Protein AF-F4RDA2-F1 (afdb_monomer_lite)

Foldseek 3Di:
DDDDWDKDKADWDDDPQAPLNPPFKTKIWMAIPDPVDDRTKIWIDGLCLLVDPQLCAVVLVVVQVQLVLLQVLLVVLLVLLVVLLVDPPCVVCNVVSVVLSVLSVLAGEFRKDWAQDPDDPDSRHGRIIIIGHDDDPQKAKQAHQQALDDPDDPPDSCNLVVLLSQLSSCVVCVNQKGFHIWIAGPRNYIDSTDMDGQADPVGDPPVVNVSRVSSSLSCLVRRDNDPSCVSSVRDRSDDD

Radius of gyration: 18.92 Å; chains: 1; bounding box: 43×47×59 Å

Sequence (240 aa):
MATLVVYTVGQPLYIVGCRDMAARWVFRHIEVESNLVKRLMLAKYHDSWAYTETQGQTQAFERARANLYVAKMLRHFQNALKHLWHMPGCDNVRAKLQAIHVAARALQVPPPFVLHTVGQATFSEPEWIYCETAVDDDNKRYVHAYKFHTAQHESDPWKDLIHGFIHFAYQKSEENSLIAQLDCDGDGIISNLVCYPKLSHLGPVSEYTETVDKAFQHFKGEHECNKICNILALRQLDDV

Organism: Melampsora larici-populina (strain 98AG31 / pathotype 3-4-7) (NCBI:txid747676)

Structure (mmCIF, N/CA/C/O backbone):
data_AF-F4RDA2-F1
#
_entry.id   AF-F4RDA2-F1
#
loop_
_atom_site.group_PDB
_atom_site.id
_atom_site.type_symbol
_atom_site.label_atom_id
_atom_site.label_alt_id
_atom_site.label_comp_id
_atom_site.label_asym_id
_atom_site.label_entity_id
_atom_site.label_seq_id
_atom_site.pdbx_PDB_ins_code
_atom_site.Cartn_x
_atom_site.Cartn_y
_atom_site.Cartn_z
_atom_site.occupancy
_atom_site.B_iso_or_equiv
_atom_site.auth_seq_id
_atom_site.auth_comp_id
_atom_site.auth_asym_id
_atom_site.auth_atom_id
_atom_site.pdbx_PDB_model_num
ATOM 1 N N . MET A 1 1 ? 20.309 -10.939 1.123 1.00 66.00 1 MET A N 1
ATOM 2 C CA . MET A 1 1 ? 20.881 -12.129 0.461 1.00 66.00 1 MET A CA 1
ATOM 3 C C . MET A 1 1 ? 20.235 -12.209 -0.909 1.00 66.00 1 MET A C 1
ATOM 5 O O . MET A 1 1 ? 19.021 -12.070 -0.962 1.00 66.00 1 MET A O 1
ATOM 9 N N . ALA A 1 2 ? 21.015 -12.304 -1.985 1.00 81.19 2 ALA A N 1
ATOM 10 C CA . ALA A 1 2 ? 20.470 -12.491 -3.328 1.00 81.19 2 ALA A CA 1
ATOM 11 C C . ALA A 1 2 ? 20.311 -13.992 -3.599 1.00 81.19 2 ALA A C 1
ATOM 13 O O . ALA A 1 2 ? 21.150 -14.781 -3.160 1.00 81.19 2 ALA A O 1
ATOM 14 N N . THR A 1 3 ? 19.254 -14.373 -4.308 1.00 87.31 3 THR A N 1
ATOM 15 C CA . THR A 1 3 ? 18.993 -15.762 -4.693 1.00 87.31 3 THR A CA 1
ATOM 16 C C . THR A 1 3 ? 18.727 -15.807 -6.186 1.00 87.31 3 THR A C 1
ATOM 18 O O . THR A 1 3 ? 17.928 -15.023 -6.691 1.00 87.31 3 THR A O 1
ATOM 21 N N . LEU A 1 4 ? 19.411 -16.714 -6.883 1.00 88.44 4 LEU A N 1
ATOM 22 C CA . LEU A 1 4 ? 19.157 -16.973 -8.294 1.00 88.44 4 LEU A CA 1
ATOM 23 C C . LEU A 1 4 ? 17.885 -17.815 -8.426 1.00 88.44 4 LEU A C 1
ATOM 25 O O . LEU A 1 4 ? 17.731 -18.811 -7.721 1.00 88.44 4 LEU A O 1
ATOM 29 N N . VAL A 1 5 ? 16.994 -17.410 -9.324 1.00 87.62 5 VAL A N 1
ATOM 30 C CA . VAL A 1 5 ? 15.724 -18.090 -9.592 1.00 87.62 5 VAL A CA 1
ATOM 31 C C . VAL A 1 5 ? 15.480 -18.159 -11.095 1.00 87.62 5 VAL A C 1
ATOM 33 O O . VAL A 1 5 ? 15.946 -17.297 -11.839 1.00 87.62 5 VAL A O 1
ATOM 36 N N . VAL A 1 6 ? 14.738 -19.175 -11.529 1.00 87.88 6 VAL A N 1
ATOM 37 C CA . VAL A 1 6 ? 14.150 -19.230 -12.873 1.00 87.88 6 VAL A CA 1
ATOM 38 C C . VAL A 1 6 ? 12.740 -18.662 -12.778 1.00 87.88 6 VAL A C 1
ATOM 40 O O . VAL A 1 6 ? 12.045 -18.891 -11.787 1.00 87.88 6 VAL A O 1
ATOM 43 N N . TYR A 1 7 ? 12.326 -17.881 -13.769 1.00 88.44 7 TYR A N 1
ATOM 44 C CA . TYR A 1 7 ? 10.981 -17.326 -13.811 1.00 88.44 7 TYR A CA 1
ATOM 45 C C . TYR A 1 7 ? 10.447 -17.285 -15.239 1.00 88.44 7 TYR A C 1
ATOM 47 O O . TYR A 1 7 ? 11.210 -17.195 -16.202 1.00 88.44 7 TYR A O 1
ATOM 55 N N . THR A 1 8 ? 9.126 -17.326 -15.368 1.00 88.69 8 THR A N 1
ATOM 56 C CA . THR A 1 8 ? 8.416 -17.085 -16.621 1.00 88.69 8 THR A CA 1
ATOM 57 C C . THR A 1 8 ? 7.637 -15.778 -16.530 1.00 88.69 8 THR A C 1
ATOM 59 O O . THR A 1 8 ? 7.246 -15.337 -15.447 1.00 88.69 8 THR A O 1
ATOM 62 N N . VAL A 1 9 ? 7.451 -15.122 -17.675 1.00 87.38 9 VAL A N 1
ATOM 63 C CA . VAL A 1 9 ? 6.799 -13.813 -17.768 1.00 87.38 9 VAL A CA 1
ATOM 64 C C . VAL A 1 9 ? 5.547 -13.934 -18.622 1.00 87.38 9 VAL A C 1
ATOM 66 O O . VAL A 1 9 ? 5.599 -14.386 -19.764 1.00 87.38 9 VAL A O 1
ATOM 69 N N . GLY A 1 10 ? 4.418 -13.512 -18.063 1.00 86.50 10 GLY A N 1
ATOM 70 C CA . GLY A 1 10 ? 3.136 -13.446 -18.748 1.00 86.50 10 GLY A CA 1
ATOM 71 C C . GLY A 1 10 ? 2.969 -12.201 -19.624 1.00 86.50 10 GLY A C 1
ATOM 72 O O . GLY A 1 10 ? 3.835 -11.324 -19.727 1.00 86.50 10 GLY A O 1
ATOM 73 N N . GLN A 1 11 ? 1.799 -12.110 -20.254 1.00 85.31 11 GLN A N 1
ATOM 74 C CA . GLN A 1 11 ? 1.410 -10.942 -21.046 1.00 85.31 11 GLN A CA 1
ATOM 75 C C . GLN A 1 11 ? 1.199 -9.695 -20.165 1.00 85.31 11 GLN A C 1
ATOM 77 O O . GLN A 1 11 ? 0.927 -9.836 -18.967 1.00 85.31 11 GLN A O 1
ATOM 82 N N . PRO A 1 12 ? 1.317 -8.480 -20.737 1.00 84.75 12 PRO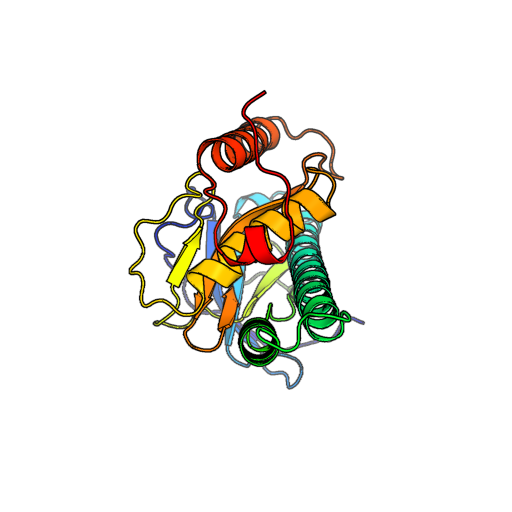 A N 1
ATOM 83 C CA . PRO A 1 12 ? 0.977 -7.253 -20.031 1.00 84.75 12 PRO A CA 1
ATOM 84 C C . PRO A 1 12 ? -0.473 -7.267 -19.543 1.00 84.75 12 PRO A C 1
ATOM 86 O O . PRO A 1 12 ? -1.379 -7.692 -20.261 1.00 84.75 12 PRO A O 1
ATOM 89 N N . LEU A 1 13 ? -0.685 -6.777 -18.327 1.00 84.75 13 LEU A N 1
ATOM 90 C CA . LEU A 1 13 ? -1.986 -6.681 -17.681 1.00 84.75 13 LEU A CA 1
ATOM 91 C C . LEU A 1 13 ? -2.481 -5.240 -17.697 1.00 84.75 13 LEU A C 1
ATOM 93 O O . LEU A 1 13 ? -1.706 -4.295 -17.539 1.00 84.75 13 LEU A O 1
ATOM 97 N N . TYR A 1 14 ? -3.796 -5.089 -17.814 1.00 78.62 14 TYR A N 1
ATOM 98 C CA . TYR A 1 14 ? -4.467 -3.810 -17.650 1.00 78.62 14 TYR A CA 1
ATOM 99 C C . TYR A 1 14 ? -5.120 -3.748 -16.269 1.00 78.62 14 TYR A C 1
ATOM 101 O O . TYR A 1 14 ? -6.087 -4.459 -16.006 1.00 78.62 14 TYR A O 1
ATOM 109 N N . ILE A 1 15 ? -4.585 -2.909 -15.378 1.00 75.56 15 ILE A N 1
ATOM 110 C CA . ILE A 1 15 ? -5.124 -2.724 -14.024 1.00 75.56 15 ILE A CA 1
ATOM 111 C C . ILE A 1 15 ? -5.935 -1.430 -13.984 1.00 75.56 15 ILE A C 1
ATOM 113 O O . ILE A 1 15 ? -5.390 -0.345 -14.165 1.00 75.56 15 ILE A O 1
ATOM 117 N N . VAL A 1 16 ? -7.240 -1.536 -13.730 1.00 70.00 16 VAL A N 1
ATOM 118 C CA . VAL A 1 16 ? -8.156 -0.386 -13.718 1.00 70.00 16 VAL A CA 1
ATOM 119 C C . VAL A 1 16 ? -8.090 0.392 -12.395 1.00 70.00 16 VAL A C 1
ATOM 121 O O . VAL A 1 16 ? -7.961 -0.157 -11.298 1.00 70.00 16 VAL A O 1
ATOM 124 N N . GLY A 1 17 ? -8.217 1.713 -12.505 1.00 66.31 17 GLY A N 1
ATOM 125 C CA . GLY A 1 17 ? -8.348 2.701 -11.437 1.00 66.31 17 GLY A CA 1
ATOM 126 C C . GLY A 1 17 ? -7.113 2.954 -10.565 1.00 66.31 17 GLY A C 1
ATOM 127 O O . GLY A 1 17 ? -7.285 3.542 -9.493 1.00 66.31 17 GLY A O 1
ATOM 128 N N . CYS A 1 18 ? -5.923 2.458 -10.914 1.00 68.88 18 CYS A N 1
ATOM 129 C CA . CYS A 1 18 ? -4.715 2.657 -10.107 1.00 68.88 18 CYS A CA 1
ATOM 130 C C . CYS A 1 18 ? -3.959 3.924 -10.544 1.00 68.88 18 CYS A C 1
ATOM 132 O O . CYS A 1 18 ? -4.035 4.339 -11.696 1.00 68.88 18 CYS A O 1
ATOM 134 N N . ARG A 1 19 ? -3.206 4.563 -9.641 1.00 72.31 19 ARG A N 1
ATOM 135 C CA . ARG A 1 19 ? -2.316 5.690 -9.997 1.00 72.31 19 ARG A CA 1
ATOM 136 C C . ARG A 1 19 ? -1.367 5.308 -11.128 1.00 72.31 19 ARG A C 1
ATOM 138 O O . ARG A 1 19 ? -1.121 6.083 -12.047 1.00 72.31 19 ARG A O 1
ATOM 145 N N . ASP A 1 20 ? -0.865 4.085 -11.044 1.00 69.25 20 ASP A N 1
ATOM 146 C CA . ASP A 1 20 ? 0.038 3.482 -12.011 1.00 69.25 20 ASP A CA 1
ATOM 147 C C . ASP A 1 20 ? -0.696 3.109 -13.325 1.00 69.25 20 ASP A C 1
ATOM 149 O O . ASP A 1 20 ? -0.232 2.265 -14.066 1.00 69.25 20 ASP A O 1
ATOM 153 N N . MET A 1 21 ? -1.849 3.714 -13.637 1.00 63.69 21 MET A N 1
ATOM 154 C CA . MET A 1 21 ? -2.493 3.645 -14.956 1.00 63.69 21 MET A CA 1
ATOM 155 C C . MET A 1 21 ? -1.968 4.673 -15.951 1.00 63.69 21 MET A C 1
ATOM 157 O O . MET A 1 21 ? -2.364 4.634 -17.118 1.00 63.69 21 MET A O 1
ATOM 161 N N . ALA A 1 22 ? -1.148 5.632 -15.506 1.00 62.66 22 ALA A N 1
ATOM 162 C CA . ALA A 1 22 ? -0.544 6.586 -16.424 1.00 62.66 22 ALA A CA 1
ATOM 163 C C . ALA A 1 22 ? 0.101 5.822 -17.587 1.00 62.66 22 ALA A C 1
ATOM 165 O O . ALA A 1 22 ? 0.735 4.781 -17.370 1.00 62.66 22 ALA A O 1
ATOM 166 N N . ALA A 1 23 ? -0.106 6.324 -18.812 1.00 63.25 23 ALA A N 1
ATOM 167 C CA . ALA A 1 23 ? 0.518 5.765 -20.002 1.00 63.25 23 ALA A CA 1
ATOM 168 C C . ALA A 1 23 ? 1.992 5.561 -19.664 1.00 63.25 23 ALA A C 1
ATOM 170 O O . ALA A 1 23 ? 2.608 6.546 -19.259 1.00 63.25 23 ALA A O 1
ATOM 171 N N . ARG A 1 24 ? 2.495 4.318 -19.790 1.00 83.44 24 ARG A N 1
ATOM 172 C CA . ARG A 1 24 ? 3.888 3.858 -19.571 1.00 83.44 24 ARG A CA 1
ATOM 173 C C . ARG A 1 24 ? 4.157 2.986 -18.334 1.00 83.44 24 ARG A C 1
ATOM 175 O O . ARG A 1 24 ? 5.239 2.406 -18.241 1.00 83.44 24 ARG A O 1
ATOM 182 N N . TRP A 1 25 ? 3.203 2.805 -17.421 1.00 87.38 25 TRP A N 1
ATOM 183 C CA . TRP A 1 25 ? 3.292 1.717 -16.433 1.00 87.38 25 TRP A CA 1
ATOM 184 C C . TRP A 1 25 ? 2.970 0.362 -17.062 1.00 87.38 25 TRP A C 1
ATOM 186 O O . TRP A 1 25 ? 2.010 0.221 -17.819 1.00 87.38 25 TRP A O 1
ATOM 196 N N . VAL A 1 26 ? 3.768 -0.644 -16.715 1.00 88.69 26 VAL A N 1
ATOM 197 C CA . VAL A 1 26 ? 3.637 -2.019 -17.190 1.00 88.69 26 VAL A CA 1
ATOM 198 C C . VAL A 1 26 ? 3.463 -2.952 -15.999 1.00 88.69 26 VAL A C 1
ATOM 200 O O . VAL A 1 26 ? 4.202 -2.887 -15.012 1.00 88.69 26 VAL A O 1
ATOM 203 N N . PHE A 1 27 ? 2.482 -3.841 -16.122 1.00 89.69 27 PHE A N 1
ATOM 204 C CA . PHE A 1 27 ? 2.160 -4.877 -15.149 1.00 89.69 27 PHE A CA 1
ATOM 205 C C . PHE A 1 27 ? 2.226 -6.232 -15.828 1.00 89.69 27 PHE A C 1
ATOM 207 O O . PHE A 1 27 ? 1.699 -6.380 -16.928 1.00 89.69 27 PHE A O 1
ATOM 214 N N . ARG A 1 28 ? 2.836 -7.229 -15.192 1.00 89.75 28 ARG A N 1
ATOM 215 C CA . ARG A 1 28 ? 2.887 -8.595 -15.728 1.00 89.75 28 ARG A CA 1
ATOM 216 C C . ARG A 1 28 ? 2.749 -9.614 -14.619 1.00 89.75 28 ARG A C 1
ATOM 218 O O . ARG A 1 28 ? 3.315 -9.433 -13.544 1.00 89.75 28 ARG A O 1
ATOM 225 N N . HIS A 1 29 ? 2.076 -10.718 -14.909 1.00 91.06 29 HIS A N 1
ATOM 226 C CA . HIS A 1 29 ? 2.251 -11.908 -14.092 1.00 91.06 29 HIS A CA 1
ATOM 227 C C . HIS A 1 29 ? 3.658 -12.456 -14.304 1.00 91.06 29 HIS A C 1
ATOM 229 O O . HIS A 1 29 ? 4.116 -12.561 -15.443 1.00 91.06 29 HIS A O 1
ATOM 235 N N . ILE A 1 30 ? 4.328 -12.808 -13.216 1.00 89.81 30 ILE A N 1
ATOM 236 C CA . ILE A 1 30 ? 5.549 -13.602 -13.262 1.00 89.81 30 ILE A CA 1
ATOM 237 C C . ILE A 1 30 ? 5.337 -14.853 -12.423 1.00 89.81 30 ILE A C 1
ATOM 239 O O . ILE A 1 30 ? 4.783 -14.779 -11.322 1.00 89.81 30 ILE A O 1
ATOM 243 N N . GLU A 1 31 ? 5.759 -15.993 -12.954 1.00 90.06 31 GLU A N 1
ATOM 244 C CA . GLU A 1 31 ? 5.807 -17.235 -12.196 1.00 90.06 31 GLU A CA 1
ATOM 245 C C . GLU A 1 31 ? 7.257 -17.545 -11.857 1.00 90.06 31 GLU A C 1
ATOM 247 O O . GLU A 1 31 ? 8.089 -17.649 -12.753 1.00 90.06 31 GLU A O 1
ATOM 252 N N . VAL A 1 32 ? 7.576 -17.651 -10.570 1.00 87.81 32 VAL A N 1
ATOM 253 C CA . VAL A 1 32 ? 8.949 -17.881 -10.110 1.00 87.81 32 VAL A CA 1
ATOM 254 C C . VAL A 1 32 ? 9.081 -19.313 -9.608 1.00 87.81 32 VAL A C 1
ATOM 256 O O . VAL A 1 32 ? 8.386 -19.737 -8.682 1.00 87.81 32 VAL A O 1
ATOM 259 N N . GLU A 1 33 ? 10.028 -20.052 -10.177 1.00 87.50 33 GLU A N 1
ATOM 260 C CA . GLU A 1 33 ? 10.377 -21.409 -9.766 1.00 87.50 33 GLU A CA 1
ATOM 261 C C . GLU A 1 33 ? 11.249 -21.367 -8.504 1.00 87.50 33 GLU A C 1
ATOM 263 O O . GLU A 1 33 ? 12.470 -21.527 -8.531 1.00 87.50 33 GLU A O 1
ATOM 268 N N . SER A 1 34 ? 10.620 -21.088 -7.365 1.00 83.88 34 SER A N 1
ATOM 269 C CA . SER A 1 34 ? 11.291 -21.031 -6.069 1.00 83.88 34 SER A CA 1
ATOM 270 C C . SER A 1 34 ? 10.328 -21.365 -4.934 1.00 83.88 34 SER A C 1
ATOM 272 O O . SER A 1 34 ? 9.137 -21.081 -5.000 1.00 83.88 34 SER A O 1
ATOM 274 N N . ASN A 1 35 ? 10.855 -21.939 -3.853 1.00 82.00 35 ASN A N 1
ATOM 275 C CA . ASN A 1 35 ? 10.129 -22.110 -2.594 1.00 82.00 35 ASN A CA 1
ATOM 276 C C . ASN A 1 35 ? 10.113 -20.833 -1.732 1.00 82.00 35 ASN A C 1
ATOM 278 O O . ASN A 1 35 ? 9.465 -20.815 -0.687 1.00 82.00 35 ASN A O 1
ATOM 282 N N . LEU A 1 36 ? 10.841 -19.786 -2.135 1.00 77.62 36 LEU A N 1
ATOM 283 C CA . LEU A 1 36 ? 10.952 -18.532 -1.386 1.00 77.62 36 LEU A CA 1
ATOM 284 C C . LEU A 1 36 ? 9.778 -17.581 -1.620 1.00 77.62 36 LEU A C 1
ATOM 286 O O . LEU A 1 36 ? 9.496 -16.737 -0.770 1.00 77.62 36 LEU A O 1
ATOM 290 N N . VAL A 1 37 ? 9.123 -17.687 -2.773 1.00 76.50 37 VAL A N 1
ATOM 291 C CA . VAL A 1 37 ? 8.050 -16.787 -3.198 1.00 76.50 37 VAL A CA 1
ATOM 292 C C . VAL A 1 37 ? 6.801 -17.582 -3.542 1.00 76.50 37 VAL A C 1
ATOM 294 O O . VAL A 1 37 ? 6.869 -18.766 -3.870 1.00 76.50 37 VAL A O 1
ATOM 297 N N . LYS A 1 38 ? 5.636 -16.931 -3.462 1.00 69.44 38 LYS A N 1
ATOM 298 C CA . LYS A 1 38 ? 4.412 -17.501 -4.033 1.00 69.44 38 LYS A CA 1
ATOM 299 C C . LYS A 1 38 ? 4.649 -17.729 -5.527 1.00 69.44 38 LYS A C 1
ATOM 301 O O . LYS A 1 38 ? 5.260 -16.880 -6.169 1.00 69.44 38 LYS A O 1
ATOM 306 N N . ARG A 1 39 ? 4.151 -18.854 -6.060 1.00 72.50 39 ARG A N 1
ATOM 307 C CA . ARG A 1 39 ? 4.344 -19.214 -7.474 1.00 72.50 39 ARG A CA 1
ATOM 308 C C . ARG A 1 39 ? 3.967 -18.065 -8.399 1.00 72.50 39 ARG A C 1
ATOM 310 O O . ARG A 1 39 ? 4.777 -17.722 -9.239 1.00 72.50 39 ARG A O 1
ATOM 317 N N . LEU A 1 40 ? 2.812 -17.431 -8.187 1.00 87.50 40 LEU A N 1
ATOM 318 C CA . LEU A 1 40 ? 2.352 -16.301 -8.992 1.00 87.50 40 LEU A CA 1
ATOM 319 C C . LEU A 1 40 ? 2.593 -14.957 -8.290 1.00 87.50 40 LEU A C 1
ATOM 321 O O . LEU A 1 40 ? 2.168 -14.743 -7.150 1.00 87.50 40 LEU A O 1
ATOM 325 N N . MET A 1 41 ? 3.238 -14.036 -9.000 1.00 90.81 41 MET A N 1
ATOM 326 C CA . MET A 1 41 ? 3.520 -12.675 -8.555 1.00 90.81 41 MET A CA 1
ATOM 327 C C . MET A 1 41 ? 3.137 -11.653 -9.626 1.00 90.81 41 MET A C 1
ATOM 329 O O . MET A 1 41 ? 2.988 -11.982 -10.803 1.00 90.81 41 MET A O 1
ATOM 333 N N . LEU A 1 42 ? 3.021 -10.394 -9.214 1.00 91.38 42 LEU A N 1
ATOM 334 C CA . LEU A 1 42 ? 2.797 -9.251 -10.084 1.00 91.38 42 LEU A CA 1
ATOM 335 C C . LEU A 1 42 ? 4.074 -8.409 -10.172 1.00 91.38 42 LEU A C 1
ATOM 337 O O . LEU A 1 42 ? 4.479 -7.771 -9.199 1.00 91.38 42 LEU A O 1
ATOM 341 N N . ALA A 1 43 ? 4.689 -8.392 -11.348 1.00 91.81 43 ALA A N 1
ATOM 342 C CA . ALA A 1 43 ? 5.760 -7.476 -11.704 1.00 91.81 43 ALA A CA 1
ATOM 343 C C . ALA A 1 43 ? 5.188 -6.101 -12.068 1.00 91.81 43 ALA A C 1
ATOM 345 O O . ALA A 1 43 ? 4.208 -6.016 -12.812 1.00 91.81 43 ALA A O 1
ATOM 346 N N . LYS A 1 44 ? 5.822 -5.032 -11.576 1.00 91.50 44 LYS A N 1
ATOM 347 C CA . LYS A 1 44 ? 5.479 -3.638 -11.877 1.00 91.50 44 LYS A CA 1
ATOM 348 C C . LYS A 1 44 ? 6.725 -2.831 -12.186 1.00 91.50 44 LYS A C 1
ATOM 350 O O . LYS A 1 44 ? 7.687 -2.828 -11.415 1.00 91.50 44 LYS A O 1
ATOM 355 N N . TYR A 1 45 ? 6.672 -2.084 -13.274 1.00 91.00 45 TYR A N 1
ATOM 356 C CA . TYR A 1 45 ? 7.709 -1.132 -13.644 1.00 91.00 45 TYR A CA 1
ATOM 357 C C . TYR A 1 45 ? 7.132 -0.065 -14.563 1.00 91.00 45 TYR A C 1
ATOM 359 O O . TYR A 1 45 ? 6.096 -0.254 -15.196 1.00 91.00 45 TYR A O 1
ATOM 367 N N . HIS A 1 46 ? 7.807 1.072 -14.626 1.00 89.62 46 HIS A N 1
ATOM 368 C CA . HIS A 1 46 ? 7.529 2.084 -15.631 1.00 89.62 46 HIS A CA 1
ATOM 369 C C . HIS A 1 46 ? 8.511 1.890 -16.785 1.00 89.62 46 HIS A C 1
ATOM 371 O O . HIS A 1 46 ? 9.695 1.660 -16.538 1.00 89.62 46 HIS A O 1
ATOM 377 N N . ASP A 1 47 ? 8.065 1.995 -18.034 1.00 88.38 47 ASP A N 1
ATOM 378 C CA . ASP A 1 47 ? 8.934 1.755 -19.196 1.00 88.38 47 ASP A CA 1
ATOM 379 C C . ASP A 1 47 ? 10.149 2.711 -19.238 1.00 88.38 47 ASP A C 1
ATOM 381 O O . ASP A 1 47 ? 11.207 2.366 -19.758 1.00 88.38 47 ASP A O 1
ATOM 385 N N . SER A 1 48 ? 10.041 3.896 -18.619 1.00 89.19 48 SER A N 1
ATOM 386 C CA . SER A 1 48 ? 11.123 4.882 -18.601 1.00 89.19 48 SER A CA 1
ATOM 387 C C . SER A 1 48 ? 12.318 4.415 -17.773 1.00 89.19 48 SER A C 1
ATOM 389 O O . SER A 1 48 ? 13.421 4.923 -17.953 1.00 89.19 48 SER A O 1
ATOM 391 N N . TRP A 1 49 ? 12.116 3.443 -16.878 1.00 90.38 49 TRP A N 1
ATOM 392 C CA . TRP A 1 49 ? 13.161 2.908 -16.011 1.00 90.38 49 TRP A CA 1
ATOM 393 C C . TRP A 1 49 ? 14.283 2.243 -16.806 1.00 90.38 49 TRP A C 1
ATOM 395 O O . TRP A 1 49 ? 15.438 2.342 -16.397 1.00 90.38 49 TRP A O 1
ATOM 405 N N . ALA A 1 50 ? 13.969 1.661 -17.969 1.00 89.81 50 ALA A N 1
ATOM 406 C CA . ALA A 1 50 ? 14.950 1.069 -18.881 1.00 89.81 50 ALA A CA 1
ATOM 407 C C . ALA A 1 50 ? 15.943 2.098 -19.452 1.00 89.81 50 ALA A C 1
ATOM 409 O O . ALA A 1 50 ? 17.022 1.747 -19.918 1.00 89.81 50 ALA A O 1
ATOM 410 N N . TYR A 1 51 ? 15.597 3.385 -19.407 1.00 89.12 51 TYR A N 1
ATOM 411 C CA . TYR A 1 51 ? 16.440 4.475 -19.903 1.00 89.12 51 TYR A CA 1
ATOM 412 C C . TYR A 1 51 ? 17.125 5.249 -18.772 1.00 89.12 51 TYR A C 1
ATOM 414 O O . TYR A 1 51 ? 17.756 6.275 -19.015 1.00 89.12 51 TYR A O 1
ATOM 422 N N . THR A 1 52 ? 16.993 4.784 -17.528 1.00 88.81 52 THR A N 1
ATOM 423 C CA . THR A 1 52 ? 17.732 5.352 -16.396 1.00 88.81 52 THR A CA 1
ATOM 424 C C . THR A 1 52 ? 19.120 4.730 -16.312 1.00 88.81 52 THR A C 1
ATOM 426 O O . THR A 1 52 ? 19.313 3.579 -16.699 1.00 88.81 52 THR A O 1
ATOM 429 N N . GLU A 1 53 ? 20.082 5.465 -15.751 1.00 90.06 53 GLU A N 1
ATOM 430 C CA . GLU A 1 53 ? 21.450 4.965 -15.545 1.00 90.06 53 GLU A CA 1
ATOM 431 C C . GLU A 1 53 ? 21.472 3.668 -14.720 1.00 90.06 53 GLU A C 1
ATOM 433 O O . GLU A 1 53 ? 22.277 2.777 -14.971 1.00 90.06 53 GLU A O 1
ATOM 438 N N . THR A 1 54 ? 20.541 3.534 -13.772 1.00 90.00 54 THR A N 1
ATOM 439 C CA . THR A 1 54 ? 20.442 2.370 -12.886 1.00 90.00 54 THR A CA 1
ATOM 440 C C . THR A 1 54 ? 19.473 1.297 -13.380 1.00 90.00 54 THR A C 1
ATOM 442 O O . THR A 1 54 ? 19.173 0.371 -12.626 1.00 90.00 54 THR A O 1
ATOM 445 N N . GLN A 1 55 ? 18.954 1.406 -14.611 1.00 91.31 55 GLN A N 1
ATOM 446 C CA . GLN A 1 55 ? 18.041 0.419 -15.205 1.00 91.31 55 GLN A CA 1
ATOM 447 C C . GLN A 1 55 ? 16.849 0.071 -14.286 1.00 91.31 55 GLN A C 1
ATOM 449 O O . GLN A 1 55 ? 16.435 -1.083 -14.179 1.00 91.31 55 GLN A O 1
ATOM 454 N N . GLY A 1 56 ? 16.315 1.069 -13.569 1.00 90.50 56 GLY A N 1
ATOM 455 C CA . GLY A 1 56 ? 15.181 0.916 -12.653 1.00 90.50 56 GLY A CA 1
ATOM 456 C C . GLY A 1 56 ? 15.523 0.475 -11.229 1.00 90.50 56 GLY A C 1
ATOM 457 O O . GLY A 1 56 ? 14.613 0.372 -10.404 1.00 90.50 56 GLY A O 1
ATOM 458 N N . GLN A 1 57 ? 16.800 0.230 -10.902 1.00 92.88 57 GLN A N 1
ATOM 459 C CA . GLN A 1 57 ? 17.211 -0.295 -9.594 1.00 92.88 57 GLN A CA 1
ATOM 460 C C . GLN A 1 57 ? 16.689 0.577 -8.457 1.00 92.88 57 GLN A C 1
ATOM 462 O O . GLN A 1 57 ? 15.995 0.098 -7.559 1.00 92.88 57 GLN A O 1
ATOM 467 N N . THR A 1 58 ? 16.995 1.872 -8.510 1.00 91.19 58 THR A N 1
ATOM 468 C CA . THR A 1 58 ? 16.618 2.829 -7.469 1.00 91.19 58 THR A CA 1
ATOM 469 C C . THR A 1 58 ? 15.108 2.817 -7.243 1.00 91.19 58 THR A C 1
ATOM 471 O O . THR A 1 58 ? 14.645 2.718 -6.110 1.00 91.19 58 THR A O 1
ATOM 474 N N . GLN A 1 59 ? 14.326 2.851 -8.317 1.00 90.88 59 GLN A N 1
ATOM 475 C CA . GLN A 1 59 ? 12.875 2.941 -8.259 1.00 90.88 59 GLN A CA 1
ATOM 476 C C . GLN A 1 59 ? 12.235 1.637 -7.763 1.00 90.88 59 GLN A C 1
ATOM 478 O O . GLN A 1 59 ? 11.310 1.682 -6.947 1.00 90.88 59 GLN A O 1
ATOM 483 N N . ALA A 1 60 ? 12.743 0.478 -8.192 1.00 93.19 60 ALA A N 1
ATOM 484 C CA . ALA A 1 60 ? 12.283 -0.819 -7.707 1.00 93.19 60 ALA A CA 1
ATOM 485 C C . ALA A 1 60 ? 12.546 -0.980 -6.199 1.00 93.19 60 ALA A C 1
ATOM 487 O O . ALA A 1 60 ? 11.656 -1.400 -5.450 1.00 93.19 60 ALA A O 1
ATOM 488 N N . PHE A 1 61 ? 13.730 -0.575 -5.726 1.00 93.25 61 PHE A N 1
ATOM 489 C CA . PHE A 1 61 ? 14.060 -0.599 -4.301 1.00 93.25 61 PHE A CA 1
ATOM 490 C C . PHE A 1 61 ? 13.248 0.402 -3.480 1.00 93.25 61 PHE A C 1
ATOM 492 O O . PHE A 1 61 ? 12.821 0.050 -2.383 1.00 93.25 61 PHE A O 1
ATOM 499 N N . GLU A 1 62 ? 12.985 1.610 -3.979 1.00 89.31 62 GLU A N 1
ATOM 500 C CA . GLU A 1 62 ? 12.116 2.572 -3.286 1.00 89.31 62 GLU A CA 1
ATOM 501 C C . GLU A 1 62 ? 10.694 2.023 -3.110 1.00 89.31 62 GLU A C 1
ATOM 503 O O . GLU A 1 62 ? 10.125 2.099 -2.019 1.00 89.31 62 GLU A O 1
ATOM 508 N N . ARG A 1 63 ? 10.137 1.354 -4.127 1.00 91.06 63 ARG A N 1
ATOM 509 C CA . ARG A 1 63 ? 8.832 0.681 -4.002 1.00 91.06 63 ARG A CA 1
ATOM 510 C C . ARG A 1 63 ? 8.841 -0.466 -2.996 1.00 91.06 63 ARG A C 1
ATOM 512 O O . ARG A 1 63 ? 7.896 -0.607 -2.213 1.00 91.06 63 ARG A O 1
ATOM 519 N N . ALA A 1 64 ? 9.907 -1.264 -2.976 1.00 93.75 64 ALA A N 1
ATOM 520 C CA . ALA A 1 64 ? 10.079 -2.313 -1.977 1.00 93.75 64 ALA A CA 1
ATOM 521 C C . ALA A 1 64 ? 10.203 -1.732 -0.559 1.00 93.75 64 ALA A C 1
ATOM 523 O O . ALA A 1 64 ? 9.552 -2.221 0.364 1.00 93.75 64 ALA A O 1
ATOM 524 N N . ARG A 1 65 ? 10.963 -0.645 -0.380 1.00 92.94 65 ARG A N 1
ATOM 525 C CA . ARG A 1 65 ? 11.101 0.069 0.900 1.00 92.94 65 ARG A CA 1
ATOM 526 C C . ARG A 1 65 ? 9.770 0.633 1.381 1.00 92.94 65 ARG A C 1
ATOM 528 O O . ARG A 1 65 ? 9.439 0.441 2.548 1.00 92.94 65 ARG A O 1
ATOM 535 N N . ALA A 1 66 ? 8.989 1.251 0.497 1.00 91.31 66 ALA A N 1
ATOM 536 C CA . ALA A 1 66 ? 7.651 1.744 0.811 1.00 91.31 66 ALA A CA 1
ATOM 537 C C . ALA A 1 66 ? 6.731 0.619 1.319 1.00 91.31 66 ALA A C 1
ATOM 539 O O . ALA A 1 66 ? 6.082 0.769 2.352 1.00 91.31 66 ALA A O 1
ATOM 540 N N . ASN A 1 67 ? 6.733 -0.547 0.666 1.00 94.12 67 ASN A N 1
ATOM 541 C CA . ASN A 1 67 ? 5.954 -1.704 1.119 1.00 94.12 67 ASN A CA 1
ATOM 542 C C . ASN A 1 67 ? 6.414 -2.232 2.483 1.00 94.12 67 ASN A C 1
ATOM 544 O O . ASN A 1 67 ? 5.594 -2.459 3.372 1.00 94.12 67 ASN A O 1
ATOM 548 N N . LEU A 1 68 ? 7.727 -2.367 2.691 1.00 95.19 68 LEU A N 1
ATOM 549 C CA . LEU A 1 68 ? 8.286 -2.776 3.983 1.00 95.19 68 LEU A CA 1
ATOM 550 C C . LEU A 1 68 ? 7.959 -1.772 5.097 1.00 95.19 68 LEU A C 1
ATOM 552 O O . LEU A 1 68 ? 7.687 -2.172 6.234 1.00 95.19 68 LEU A O 1
ATOM 556 N N . TYR A 1 69 ? 7.963 -0.476 4.782 1.00 95.56 69 TYR A N 1
ATOM 557 C CA . TYR A 1 69 ? 7.558 0.582 5.699 1.00 95.56 69 TYR A CA 1
ATOM 558 C C . TYR A 1 69 ? 6.094 0.422 6.113 1.00 95.56 69 TYR A C 1
ATOM 560 O O . TYR A 1 69 ? 5.804 0.395 7.311 1.00 95.56 69 TYR A O 1
ATOM 568 N N . VAL A 1 70 ? 5.176 0.231 5.161 1.00 97.00 70 VAL A N 1
ATOM 569 C CA . VAL A 1 70 ? 3.759 0.043 5.495 1.00 97.00 70 VAL A CA 1
ATOM 570 C C . VAL A 1 70 ? 3.532 -1.256 6.265 1.00 97.00 70 VAL A C 1
ATOM 572 O O . VAL A 1 70 ? 2.825 -1.241 7.269 1.00 97.00 70 VAL A O 1
ATOM 575 N N . ALA A 1 71 ? 4.212 -2.351 5.915 1.00 97.75 71 ALA A N 1
ATOM 576 C CA . ALA A 1 71 ? 4.178 -3.590 6.697 1.00 97.75 71 ALA A CA 1
ATOM 577 C C . ALA A 1 71 ? 4.651 -3.378 8.151 1.00 97.75 71 ALA A C 1
ATOM 579 O O . ALA A 1 71 ? 4.115 -3.953 9.103 1.00 97.75 71 ALA A O 1
ATOM 580 N N . LYS A 1 72 ? 5.664 -2.527 8.364 1.00 97.88 72 LYS A N 1
ATOM 581 C CA . LYS A 1 72 ? 6.108 -2.120 9.705 1.00 97.88 72 LYS A CA 1
ATOM 582 C C . LYS A 1 72 ? 5.045 -1.279 10.418 1.00 97.88 72 LYS A C 1
ATOM 584 O O . LYS A 1 72 ? 4.763 -1.556 11.583 1.00 97.88 72 LYS A O 1
ATOM 589 N N . MET A 1 73 ? 4.445 -0.296 9.748 1.00 98.38 73 MET A N 1
ATOM 590 C CA . MET A 1 73 ? 3.380 0.527 10.332 1.00 98.38 73 MET A CA 1
ATOM 591 C C . MET A 1 73 ? 2.151 -0.303 10.700 1.00 98.38 73 MET A C 1
ATOM 593 O O . MET A 1 73 ? 1.595 -0.097 11.776 1.00 98.38 73 MET A O 1
ATOM 597 N N . LEU A 1 74 ? 1.781 -1.294 9.887 1.00 98.56 74 LEU A N 1
ATOM 598 C CA . LEU A 1 74 ? 0.663 -2.191 10.173 1.00 98.56 74 LEU A CA 1
ATOM 599 C C . LEU A 1 74 ? 0.896 -2.977 11.466 1.00 98.56 74 LEU A C 1
ATOM 601 O O . LEU A 1 74 ? 0.010 -3.068 12.311 1.00 98.56 74 LEU A O 1
ATOM 605 N N . ARG A 1 75 ? 2.122 -3.466 11.689 1.00 98.31 75 ARG A N 1
ATOM 606 C CA . ARG A 1 75 ? 2.487 -4.105 12.964 1.00 98.31 75 ARG A CA 1
ATOM 607 C C . ARG A 1 75 ? 2.388 -3.140 14.145 1.00 98.31 75 ARG A C 1
ATOM 609 O O . ARG A 1 75 ? 1.914 -3.531 15.208 1.00 98.31 75 ARG A O 1
ATOM 616 N N . HIS A 1 76 ? 2.809 -1.884 13.981 1.00 98.31 76 HIS A N 1
ATOM 617 C CA . HIS A 1 76 ? 2.650 -0.873 15.031 1.00 98.31 76 HIS A CA 1
ATOM 618 C C . HIS A 1 76 ? 1.179 -0.575 15.333 1.00 98.31 76 HIS A C 1
ATOM 620 O O . HIS A 1 76 ? 0.822 -0.490 16.504 1.00 98.31 76 HIS A O 1
ATOM 626 N N . PHE A 1 77 ? 0.336 -0.484 14.309 1.00 98.38 77 PHE A N 1
ATOM 627 C CA . PHE A 1 77 ? -1.108 -0.309 14.441 1.00 98.38 77 PHE A CA 1
ATOM 628 C C . PHE A 1 77 ? -1.762 -1.487 15.177 1.00 98.38 77 PHE A C 1
ATOM 630 O O . PHE A 1 77 ? -2.452 -1.295 16.178 1.00 98.38 77 PHE A O 1
ATOM 637 N N . GLN A 1 78 ? -1.464 -2.720 14.759 1.00 97.75 78 GLN A N 1
ATOM 638 C CA . GLN A 1 78 ? -1.940 -3.940 15.420 1.00 97.75 78 GLN A CA 1
ATOM 639 C C . GLN A 1 78 ? -1.523 -3.991 16.896 1.00 97.75 78 GLN A C 1
ATOM 641 O O . GLN A 1 78 ? -2.323 -4.369 17.753 1.00 97.75 78 GLN A O 1
ATOM 646 N N . ASN A 1 79 ? -0.286 -3.590 17.204 1.00 97.06 79 ASN A N 1
ATOM 647 C CA . ASN A 1 79 ? 0.212 -3.518 18.575 1.00 97.06 79 ASN A CA 1
ATOM 648 C C . ASN A 1 79 ? -0.462 -2.398 19.377 1.00 97.06 79 ASN A C 1
ATOM 650 O O . ASN A 1 79 ? -0.787 -2.615 20.539 1.00 97.06 79 ASN A O 1
ATOM 654 N N . ALA A 1 80 ? -0.720 -1.234 18.779 1.00 96.56 80 ALA A N 1
ATOM 655 C CA . ALA A 1 80 ? -1.452 -0.153 19.435 1.00 96.56 80 ALA A CA 1
ATOM 656 C C . ALA A 1 80 ? -2.859 -0.615 19.848 1.00 96.56 80 ALA A C 1
ATOM 658 O O . ALA A 1 80 ? -3.230 -0.469 21.010 1.00 96.56 80 ALA A O 1
ATOM 659 N N . LEU A 1 81 ? -3.583 -1.297 18.955 1.00 95.38 81 LEU A N 1
ATOM 660 C CA . LEU A 1 81 ? -4.873 -1.920 19.276 1.00 95.38 81 LEU A CA 1
ATOM 661 C C . LEU A 1 81 ? -4.749 -2.973 20.391 1.00 95.38 81 LEU A C 1
ATOM 663 O O . LEU A 1 81 ? -5.584 -3.019 21.295 1.00 95.38 81 LEU A O 1
ATOM 667 N N . LYS A 1 82 ? -3.672 -3.771 20.382 1.00 94.31 82 LYS A N 1
ATOM 668 C CA . LYS A 1 82 ? -3.353 -4.727 21.455 1.00 94.31 82 LYS A CA 1
ATOM 669 C C . LYS A 1 82 ? -3.041 -4.045 22.788 1.00 94.31 82 LYS A C 1
ATOM 671 O O . LYS A 1 82 ? -3.129 -4.681 23.825 1.00 94.31 82 LYS A O 1
ATOM 676 N N . HIS A 1 83 ? -2.625 -2.791 22.840 1.00 92.62 83 HIS A N 1
ATOM 677 C CA . HIS A 1 83 ? -2.398 -2.160 24.141 1.00 92.62 83 HIS A CA 1
ATOM 678 C C . HIS A 1 83 ? -3.717 -1.753 24.806 1.00 92.62 83 HIS A C 1
ATOM 680 O O . HIS A 1 83 ? -3.834 -1.848 26.026 1.00 92.62 83 HIS A O 1
ATOM 686 N N . LEU A 1 84 ? -4.744 -1.420 24.019 1.00 88.88 84 LEU A N 1
ATOM 687 C CA . LEU A 1 84 ? -6.003 -0.876 24.530 1.00 88.88 84 LEU A CA 1
ATOM 688 C C . LEU A 1 84 ? -6.814 -1.861 25.384 1.00 88.88 84 LEU A C 1
ATOM 690 O O . LEU A 1 84 ? -7.296 -1.496 26.448 1.00 88.88 84 LEU A O 1
ATOM 694 N N . TRP A 1 85 ? -6.938 -3.126 24.977 1.00 79.94 85 TRP A N 1
ATOM 695 C CA . TRP A 1 85 ? -7.668 -4.144 25.761 1.00 79.94 85 TRP A CA 1
ATOM 696 C C . TRP A 1 85 ? -6.949 -4.613 27.043 1.00 79.94 85 TRP A C 1
ATOM 698 O O . TRP A 1 85 ? -7.559 -5.305 27.858 1.00 79.94 85 TRP A O 1
ATOM 708 N N . HIS A 1 86 ? -5.673 -4.248 27.230 1.00 83.00 86 HIS A N 1
ATOM 709 C CA . HIS A 1 86 ? -4.908 -4.520 28.450 1.00 83.00 86 HIS A CA 1
ATOM 710 C C . HIS A 1 86 ? -4.958 -3.342 29.434 1.00 83.00 86 HIS A C 1
ATOM 712 O O . HIS A 1 86 ? -4.415 -3.454 30.533 1.00 83.00 86 HIS A O 1
ATOM 718 N N . MET A 1 87 ? -5.591 -2.221 29.066 1.00 84.31 87 MET A N 1
ATOM 719 C CA . MET A 1 87 ? -5.699 -1.068 29.953 1.00 84.31 87 MET A CA 1
ATOM 720 C C . MET A 1 87 ? -6.691 -1.336 31.101 1.00 84.31 87 MET A C 1
ATOM 722 O O . MET A 1 87 ? -7.771 -1.894 30.869 1.00 84.31 87 MET A O 1
ATOM 726 N N . PRO A 1 88 ? -6.355 -0.932 32.341 1.00 82.00 88 PRO A N 1
ATOM 727 C CA . PRO A 1 88 ? -7.284 -0.980 33.467 1.00 82.00 88 PRO A CA 1
ATOM 728 C C . PRO A 1 88 ? -8.565 -0.181 33.179 1.00 82.00 88 PRO A C 1
ATOM 730 O O . PRO A 1 88 ? -8.503 0.899 32.598 1.00 82.00 88 PRO A O 1
ATOM 733 N N . GLY A 1 89 ? -9.725 -0.691 33.605 1.00 80.62 89 GLY A N 1
ATOM 734 C CA . GLY A 1 89 ? -11.015 0.004 33.466 1.00 80.62 89 GLY A CA 1
ATOM 735 C C . GLY A 1 89 ? -11.767 -0.243 32.152 1.00 80.62 89 GLY A C 1
ATOM 736 O O . GLY A 1 89 ? -12.863 0.281 31.970 1.00 80.62 89 GLY A O 1
ATOM 737 N N . CYS A 1 90 ? -11.238 -1.073 31.248 1.00 82.31 90 CYS A N 1
ATOM 738 C CA . CYS A 1 90 ? -11.883 -1.402 29.971 1.00 82.31 90 CYS A CA 1
ATOM 739 C C . CYS A 1 90 ? -12.749 -2.678 30.001 1.00 82.31 90 CYS A C 1
ATOM 741 O O . CYS A 1 90 ? -13.087 -3.196 28.938 1.00 82.31 90 CYS A O 1
ATOM 743 N N . ASP A 1 91 ? -13.117 -3.208 31.171 1.00 84.06 91 ASP A N 1
ATOM 744 C CA . ASP A 1 91 ? -13.759 -4.531 31.305 1.00 84.06 91 ASP A CA 1
ATOM 745 C C . ASP A 1 91 ? -15.041 -4.668 30.472 1.00 84.06 91 ASP A C 1
ATOM 747 O O . ASP A 1 91 ? -15.212 -5.649 29.749 1.00 84.06 91 ASP A O 1
ATOM 751 N N . ASN A 1 92 ? -15.873 -3.625 30.465 1.00 84.38 92 ASN A N 1
ATOM 752 C CA . ASN A 1 92 ? -17.150 -3.604 29.746 1.00 84.38 92 ASN A CA 1
ATOM 753 C C . ASN A 1 92 ? -17.001 -3.543 28.214 1.00 84.38 92 ASN A C 1
ATOM 755 O O . ASN A 1 92 ? -17.950 -3.832 27.490 1.00 84.38 92 ASN A O 1
ATOM 759 N N . VAL A 1 93 ? -15.824 -3.165 27.701 1.00 88.94 93 VAL A N 1
ATOM 760 C CA . VAL A 1 93 ? -15.544 -3.040 26.256 1.00 88.94 93 VAL A CA 1
ATOM 761 C C . VAL A 1 93 ? -14.436 -3.980 25.776 1.00 88.94 93 VAL A C 1
ATOM 763 O O . VAL A 1 93 ? -14.132 -4.024 24.581 1.00 88.94 93 VAL A O 1
ATOM 766 N N . ARG A 1 94 ? -13.851 -4.774 26.680 1.00 89.56 94 ARG A N 1
ATOM 767 C CA . ARG A 1 94 ? -12.680 -5.620 26.420 1.00 89.56 94 ARG A CA 1
ATOM 768 C C . ARG A 1 94 ? -12.914 -6.604 25.280 1.00 89.56 94 ARG A C 1
ATOM 770 O O . ARG A 1 94 ? -12.078 -6.697 24.389 1.00 89.56 94 ARG A O 1
ATOM 777 N N . ALA A 1 95 ? -14.062 -7.283 25.267 1.00 90.69 95 ALA A N 1
ATOM 778 C CA . ALA A 1 95 ? -14.411 -8.240 24.214 1.00 90.69 95 ALA A CA 1
ATOM 779 C C . ALA A 1 95 ? -14.494 -7.579 22.824 1.00 90.69 95 ALA A C 1
ATOM 781 O O . ALA A 1 95 ? -14.061 -8.153 21.827 1.00 90.69 95 ALA A O 1
ATOM 782 N N . LYS A 1 96 ? -14.986 -6.335 22.756 1.00 91.69 96 LYS A N 1
ATOM 783 C CA . LYS A 1 96 ? -15.043 -5.567 21.507 1.00 91.69 96 LYS A CA 1
ATOM 784 C C . LYS A 1 96 ? -13.644 -5.169 21.034 1.00 91.69 96 LYS A C 1
ATOM 786 O O . LYS A 1 96 ? -13.329 -5.343 19.862 1.00 91.69 96 LYS A O 1
ATOM 791 N N . LEU A 1 97 ? -12.790 -4.681 21.937 1.00 91.81 97 LEU A N 1
ATOM 792 C CA . LEU A 1 97 ? -11.398 -4.334 21.619 1.00 91.81 97 LEU A CA 1
ATOM 793 C C . LEU A 1 97 ? -10.585 -5.567 21.193 1.00 91.81 97 LEU A C 1
ATOM 795 O O . LEU A 1 97 ? -9.807 -5.492 20.243 1.00 91.81 97 LEU A O 1
ATOM 799 N N . GLN A 1 98 ? -10.823 -6.712 21.836 1.00 93.12 98 GLN A N 1
ATOM 800 C CA . GLN A 1 98 ? -10.269 -8.006 21.442 1.00 93.12 98 GLN A CA 1
ATOM 801 C C . GLN A 1 98 ? -10.644 -8.366 20.006 1.00 93.12 98 GLN A C 1
ATOM 803 O O . GLN A 1 98 ? -9.765 -8.678 19.208 1.00 93.12 98 GLN A O 1
ATOM 808 N N . ALA A 1 99 ? -11.936 -8.311 19.673 1.00 93.56 99 ALA A N 1
ATOM 809 C CA . ALA A 1 99 ? -12.423 -8.645 18.339 1.00 93.56 99 ALA A CA 1
ATOM 810 C C . ALA A 1 99 ? -11.794 -7.742 17.266 1.00 93.56 99 ALA A C 1
ATOM 812 O O . ALA A 1 99 ? -11.356 -8.232 16.228 1.00 93.56 99 ALA A O 1
ATOM 813 N N . ILE A 1 100 ? -11.665 -6.442 17.550 1.00 94.44 100 ILE A N 1
ATOM 814 C CA . ILE A 1 100 ? -10.993 -5.480 16.665 1.00 94.44 100 ILE A CA 1
ATOM 815 C C . ILE A 1 100 ? -9.518 -5.842 16.474 1.00 94.44 100 ILE A C 1
ATOM 817 O O . ILE A 1 100 ? -9.038 -5.845 15.344 1.00 94.44 100 ILE A O 1
ATOM 821 N N . HIS A 1 101 ? -8.794 -6.162 17.550 1.00 94.75 101 HIS A N 1
ATOM 822 C CA . HIS A 1 101 ? -7.394 -6.573 17.447 1.00 94.75 101 HIS A CA 1
ATOM 823 C C . HIS A 1 101 ? -7.238 -7.861 16.627 1.00 94.75 101 HIS A C 1
ATOM 825 O O . HIS A 1 101 ? -6.362 -7.930 15.768 1.00 94.75 101 HIS A O 1
ATOM 831 N N . VAL A 1 102 ? -8.095 -8.862 16.854 1.00 94.69 102 VAL A N 1
ATOM 832 C CA . VAL A 1 102 ? -8.086 -10.124 16.099 1.00 94.69 102 VAL A CA 1
ATOM 833 C C . VAL A 1 102 ? -8.338 -9.873 14.612 1.00 94.69 102 VAL A C 1
ATOM 835 O O . VAL A 1 102 ? -7.579 -10.373 13.787 1.00 94.69 102 VAL A O 1
ATOM 838 N N . ALA A 1 103 ? -9.323 -9.043 14.262 1.00 95.19 103 ALA A N 1
ATOM 839 C CA . ALA A 1 103 ? -9.569 -8.662 12.873 1.00 95.19 103 ALA A CA 1
ATOM 840 C C . ALA A 1 103 ? -8.371 -7.903 12.273 1.00 95.19 103 ALA A C 1
ATOM 842 O O . ALA A 1 103 ? -7.884 -8.248 11.203 1.00 95.19 103 ALA A O 1
ATOM 843 N N . ALA A 1 104 ? -7.802 -6.935 12.998 1.00 96.44 104 ALA A N 1
ATOM 844 C CA . ALA A 1 104 ? -6.620 -6.202 12.544 1.00 96.44 104 ALA A CA 1
ATOM 845 C C . ALA A 1 104 ? -5.398 -7.106 12.317 1.00 96.44 104 ALA A C 1
ATOM 847 O O . ALA A 1 104 ? -4.549 -6.780 11.493 1.00 96.44 104 ALA A O 1
ATOM 848 N N . ARG A 1 105 ? -5.283 -8.224 13.047 1.00 96.44 105 ARG A N 1
ATOM 849 C CA . ARG A 1 105 ? -4.210 -9.219 12.893 1.00 96.44 105 ARG A CA 1
ATOM 850 C C . ARG A 1 105 ? -4.331 -10.056 11.623 1.00 96.44 105 ARG A C 1
ATOM 852 O O . ARG A 1 105 ? -3.309 -10.592 11.203 1.00 96.44 105 ARG A O 1
ATOM 859 N N . ALA A 1 106 ? -5.527 -10.166 11.045 1.00 96.31 106 ALA A N 1
ATOM 860 C CA . ALA A 1 106 ? -5.723 -10.817 9.754 1.00 96.31 106 ALA A CA 1
ATOM 861 C C . ALA A 1 106 ? -5.128 -9.984 8.609 1.00 96.31 106 ALA A C 1
ATOM 863 O O . ALA A 1 106 ? -4.557 -10.560 7.686 1.00 96.31 106 ALA A O 1
ATOM 864 N N . LEU A 1 107 ? -5.158 -8.646 8.733 1.00 97.00 107 LEU A N 1
ATOM 865 C CA . LEU A 1 107 ? -4.540 -7.748 7.759 1.00 97.00 107 LEU A CA 1
ATOM 866 C C . LEU A 1 107 ? -3.034 -8.006 7.635 1.00 97.00 107 LEU A C 1
ATOM 868 O O . LEU A 1 107 ? -2.296 -7.999 8.631 1.00 97.00 107 LEU A O 1
ATOM 872 N N . GLN A 1 108 ? -2.566 -8.172 6.402 1.00 96.12 108 GLN A N 1
ATOM 873 C CA . GLN A 1 108 ? -1.178 -8.491 6.084 1.00 96.12 108 GLN A CA 1
ATOM 874 C C . GLN A 1 108 ? -0.713 -7.725 4.852 1.00 96.12 108 GLN A C 1
ATOM 876 O O . GLN A 1 108 ? -1.404 -7.678 3.847 1.00 96.12 108 GLN A O 1
ATOM 881 N N . VAL A 1 109 ? 0.501 -7.178 4.907 1.00 95.56 109 VAL A N 1
ATOM 882 C CA . VAL A 1 109 ? 1.213 -6.697 3.715 1.00 95.56 109 VAL A CA 1
ATOM 883 C C . VAL A 1 109 ? 2.230 -7.777 3.345 1.00 95.56 109 VAL A C 1
ATOM 885 O O . VAL A 1 109 ? 3.168 -7.991 4.126 1.00 95.56 109 VAL A O 1
ATOM 888 N N . PRO A 1 110 ? 2.065 -8.487 2.216 1.00 92.69 110 PRO A N 1
ATOM 889 C CA . PRO A 1 110 ? 3.018 -9.495 1.784 1.00 92.69 110 PRO A CA 1
ATOM 890 C C . PRO A 1 110 ? 4.422 -8.915 1.585 1.00 92.69 110 PRO A C 1
ATOM 892 O O . PRO A 1 110 ? 4.568 -7.739 1.238 1.00 92.69 110 PRO A O 1
ATOM 895 N N . PRO A 1 111 ? 5.476 -9.728 1.764 1.00 91.69 111 PRO A N 1
ATOM 896 C CA . PRO A 1 111 ? 6.830 -9.300 1.453 1.00 91.69 111 PRO A CA 1
ATOM 897 C C . PRO A 1 111 ? 6.945 -8.853 -0.015 1.00 91.69 111 PRO A C 1
ATOM 899 O O . PRO A 1 111 ? 6.516 -9.592 -0.906 1.00 91.69 111 PRO A O 1
ATOM 902 N N . PRO A 1 112 ? 7.527 -7.672 -0.289 1.00 93.06 112 PRO A N 1
ATOM 903 C CA . PRO A 1 112 ? 7.891 -7.287 -1.641 1.00 93.06 112 PRO A CA 1
ATOM 904 C C . PRO A 1 112 ? 9.186 -7.982 -2.062 1.00 93.06 112 PRO A C 1
ATOM 906 O O . PRO A 1 112 ? 10.037 -8.304 -1.228 1.00 93.06 112 PRO A O 1
ATOM 909 N N . PHE A 1 113 ? 9.380 -8.112 -3.368 1.00 93.12 113 PHE A N 1
ATOM 910 C CA . PHE A 1 113 ? 10.617 -8.607 -3.956 1.00 93.12 113 PHE A CA 1
ATOM 911 C C . PHE A 1 113 ? 11.107 -7.644 -5.032 1.00 93.12 113 PHE A C 1
ATOM 913 O O . PHE A 1 113 ? 10.338 -6.895 -5.634 1.00 93.12 113 PHE A O 1
ATOM 920 N N . VAL A 1 114 ? 12.414 -7.658 -5.260 1.00 93.94 114 VAL A N 1
ATOM 921 C CA . VAL A 1 114 ? 13.042 -6.963 -6.380 1.00 93.94 114 VAL A CA 1
ATOM 922 C C . VAL A 1 114 ? 13.752 -8.023 -7.199 1.00 93.94 114 VAL A C 1
ATOM 924 O O . VAL A 1 114 ? 14.588 -8.757 -6.670 1.00 93.94 114 VAL A O 1
ATOM 927 N N . LEU A 1 115 ? 13.384 -8.116 -8.470 1.00 91.94 115 LEU A N 1
ATOM 928 C CA . LEU A 1 115 ? 13.989 -9.022 -9.427 1.00 91.94 115 LEU A CA 1
ATOM 929 C C . LEU A 1 115 ? 15.046 -8.256 -10.218 1.00 91.94 115 LEU A C 1
ATOM 931 O O . LEU A 1 115 ? 14.761 -7.181 -10.740 1.00 91.94 115 LEU A O 1
ATOM 935 N N . HIS A 1 116 ? 16.248 -8.820 -10.292 1.00 92.56 116 HIS A N 1
ATOM 936 C CA . HIS A 1 116 ? 17.303 -8.369 -11.192 1.00 92.56 116 HIS A CA 1
ATOM 937 C C . HIS A 1 116 ? 17.444 -9.403 -12.309 1.00 92.56 116 HIS A C 1
ATOM 939 O O . HIS A 1 116 ? 17.785 -10.558 -12.040 1.00 92.56 116 HIS A O 1
ATOM 945 N N . THR A 1 117 ? 17.120 -9.017 -13.537 1.00 87.38 117 THR A N 1
ATOM 946 C CA . THR A 1 117 ? 17.046 -9.933 -14.675 1.00 87.38 117 THR A CA 1
ATOM 947 C C . THR A 1 117 ? 18.428 -10.151 -15.284 1.00 87.38 117 THR A C 1
ATOM 949 O O . THR A 1 117 ? 19.118 -9.195 -15.630 1.00 87.38 117 THR A O 1
ATOM 952 N N . VAL A 1 118 ? 18.838 -11.409 -15.462 1.00 79.94 118 VAL A N 1
ATOM 953 C CA . VAL A 1 118 ? 20.070 -11.739 -16.196 1.00 79.94 118 VAL A CA 1
ATOM 954 C C . VAL A 1 118 ? 19.706 -11.837 -17.679 1.00 79.94 118 VAL A C 1
ATOM 956 O O . VAL A 1 118 ? 19.327 -12.898 -18.168 1.00 79.94 118 VAL A O 1
ATOM 959 N N . GLY A 1 119 ? 19.770 -10.696 -18.366 1.00 67.38 119 GLY A N 1
ATOM 960 C CA . GLY A 1 119 ? 19.268 -10.520 -19.731 1.00 67.38 119 GLY A CA 1
ATOM 961 C C . GLY A 1 119 ? 17.852 -9.941 -19.764 1.00 67.38 119 GLY A C 1
ATOM 962 O O . GLY A 1 119 ? 17.078 -10.100 -18.824 1.00 67.38 119 GLY A O 1
ATOM 963 N N . GLN A 1 120 ? 17.521 -9.243 -20.849 1.00 62.19 120 GLN A N 1
ATOM 964 C CA . GLN A 1 120 ? 16.216 -8.611 -21.035 1.00 62.19 120 GLN A CA 1
ATOM 965 C C . GLN A 1 120 ? 15.350 -9.459 -21.974 1.00 62.19 120 GLN A C 1
ATOM 967 O O . GLN A 1 120 ? 15.824 -9.900 -23.022 1.00 62.19 120 GLN A O 1
ATOM 972 N N . ALA A 1 121 ? 14.070 -9.659 -21.640 1.00 60.12 121 ALA A N 1
ATOM 973 C CA . ALA A 1 121 ? 13.124 -10.286 -22.569 1.00 60.12 121 ALA A CA 1
ATOM 974 C C . ALA A 1 121 ? 12.886 -9.395 -23.804 1.00 60.12 121 ALA A C 1
ATOM 976 O O . ALA A 1 121 ? 12.662 -9.898 -24.905 1.00 60.12 121 ALA A O 1
ATOM 977 N N . THR A 1 122 ? 12.978 -8.070 -23.629 1.00 63.31 122 THR A N 1
ATOM 978 C CA . THR A 1 122 ? 12.959 -7.060 -24.696 1.00 63.31 122 THR A CA 1
ATOM 979 C C . THR A 1 122 ? 13.878 -5.885 -24.339 1.00 63.31 122 THR A C 1
ATOM 981 O O . THR A 1 122 ? 13.976 -5.530 -23.170 1.00 63.31 122 THR A O 1
ATOM 984 N N . PHE A 1 123 ? 14.493 -5.222 -25.329 1.00 63.78 123 PHE A N 1
ATOM 985 C CA . PHE A 1 123 ? 15.386 -4.059 -25.118 1.00 63.78 123 PHE A CA 1
ATOM 986 C C . PHE A 1 123 ? 14.736 -2.855 -24.405 1.00 63.78 123 PHE A C 1
ATOM 988 O O . PHE A 1 123 ? 15.418 -1.903 -24.037 1.00 63.78 123 PHE A O 1
ATOM 995 N N . SER A 1 124 ? 13.411 -2.861 -24.258 1.00 75.12 124 SER A N 1
ATOM 996 C CA . SER A 1 124 ? 12.624 -1.788 -23.647 1.00 75.12 124 SER A CA 1
ATOM 997 C C . SER A 1 124 ? 12.284 -2.020 -22.172 1.00 75.12 124 SER A C 1
ATOM 999 O O . SER A 1 124 ? 11.601 -1.189 -21.578 1.00 75.12 124 SER A O 1
ATOM 1001 N N . GLU A 1 125 ? 12.691 -3.147 -21.583 1.00 83.62 125 GLU A N 1
ATOM 1002 C CA . GLU A 1 125 ? 12.370 -3.488 -20.193 1.00 83.62 125 GLU A CA 1
ATOM 1003 C C . GLU A 1 125 ? 13.552 -3.215 -19.251 1.00 83.62 125 GLU A C 1
ATOM 1005 O O . GLU A 1 125 ? 14.691 -3.531 -19.595 1.00 83.62 125 GLU A O 1
ATOM 1010 N N . PRO A 1 126 ? 13.308 -2.630 -18.062 1.00 88.12 126 PRO A N 1
ATOM 1011 C CA . PRO A 1 126 ? 14.364 -2.394 -17.086 1.00 88.12 126 PRO A CA 1
ATOM 1012 C C . PRO A 1 126 ? 14.902 -3.713 -16.532 1.00 88.12 126 PRO A C 1
ATOM 1014 O O . PRO A 1 126 ? 14.154 -4.674 -16.354 1.00 88.12 126 PRO A O 1
ATOM 1017 N N . GLU A 1 127 ? 16.186 -3.730 -16.178 1.00 91.50 127 GLU A N 1
ATOM 1018 C CA . GLU A 1 127 ? 16.808 -4.900 -15.545 1.00 91.50 127 GLU A CA 1
ATOM 1019 C C . GLU A 1 127 ? 16.315 -5.127 -14.112 1.00 91.50 127 GLU A C 1
ATOM 1021 O O . GLU A 1 127 ? 16.363 -6.246 -13.599 1.00 91.50 127 GLU A O 1
ATOM 1026 N N . TRP A 1 128 ? 15.847 -4.068 -13.447 1.00 93.38 128 TRP A N 1
ATOM 1027 C CA . TRP A 1 128 ? 15.367 -4.120 -12.073 1.00 93.38 128 TRP A CA 1
ATOM 1028 C C . TRP A 1 128 ? 13.862 -3.895 -12.015 1.00 93.38 128 TRP A C 1
ATOM 1030 O O . TRP A 1 128 ? 13.351 -2.818 -12.330 1.00 93.38 128 TRP A O 1
ATOM 1040 N N . ILE A 1 129 ? 13.150 -4.922 -11.559 1.00 92.12 129 ILE A N 1
ATOM 1041 C CA . ILE A 1 129 ? 11.690 -4.970 -11.559 1.00 92.12 129 ILE A CA 1
ATOM 1042 C C . ILE A 1 129 ? 11.184 -5.158 -10.130 1.00 92.12 129 ILE A C 1
ATOM 1044 O O . ILE A 1 129 ? 11.653 -6.020 -9.383 1.00 92.12 129 ILE A O 1
ATOM 1048 N N . TYR A 1 130 ? 10.191 -4.359 -9.744 1.00 94.00 130 TYR A N 1
ATOM 1049 C CA . TYR A 1 130 ? 9.494 -4.537 -8.476 1.00 94.00 130 TYR A CA 1
ATOM 1050 C C . TYR A 1 130 ? 8.437 -5.636 -8.610 1.00 94.00 130 TYR A C 1
ATOM 1052 O O . TYR A 1 130 ? 7.669 -5.640 -9.569 1.00 94.00 130 TYR A O 1
ATOM 1060 N N . CYS A 1 131 ? 8.383 -6.546 -7.643 1.00 93.19 131 CYS A N 1
ATOM 1061 C CA . CYS A 1 131 ? 7.463 -7.675 -7.641 1.00 93.19 131 CYS A CA 1
ATOM 1062 C C . CYS A 1 131 ? 6.686 -7.730 -6.320 1.00 93.19 131 CYS A C 1
ATOM 1064 O O . CYS A 1 131 ? 7.267 -7.653 -5.235 1.00 93.19 131 CYS A O 1
ATOM 1066 N N . GLU A 1 132 ? 5.374 -7.918 -6.405 1.00 91.81 132 GLU A N 1
ATOM 1067 C CA . GLU A 1 132 ? 4.490 -8.128 -5.255 1.00 91.81 132 GLU A CA 1
ATOM 1068 C C . GLU A 1 132 ? 3.633 -9.385 -5.434 1.00 91.81 132 GLU A C 1
ATOM 1070 O O . GLU A 1 132 ? 3.650 -10.027 -6.484 1.00 91.81 132 GLU A O 1
ATOM 1075 N N . THR A 1 133 ? 2.904 -9.772 -4.387 1.00 87.56 133 THR A N 1
ATOM 1076 C CA . THR A 1 133 ? 1.914 -10.853 -4.500 1.00 87.56 133 THR A CA 1
ATOM 1077 C C . THR A 1 133 ? 0.859 -10.473 -5.539 1.00 87.56 133 THR A C 1
ATOM 1079 O O . THR A 1 133 ? 0.444 -9.317 -5.586 1.00 87.56 133 THR A O 1
ATOM 1082 N N . ALA A 1 134 ? 0.464 -11.430 -6.382 1.00 82.75 134 ALA A N 1
ATOM 1083 C CA . ALA A 1 134 ? -0.571 -11.200 -7.382 1.00 82.75 134 ALA A CA 1
ATOM 1084 C C . ALA A 1 134 ? -1.899 -10.784 -6.728 1.00 82.75 134 ALA A C 1
ATOM 1086 O O . ALA A 1 134 ? -2.200 -11.178 -5.602 1.00 82.75 134 ALA A O 1
ATOM 1087 N N . VAL A 1 135 ? -2.655 -9.958 -7.446 1.00 77.88 135 VAL A N 1
ATOM 1088 C CA . VAL A 1 135 ? -3.962 -9.449 -7.020 1.00 77.88 135 VAL A CA 1
ATOM 1089 C C . VAL A 1 135 ? -4.987 -10.560 -7.260 1.00 77.88 135 VAL A C 1
ATOM 1091 O O . VAL A 1 135 ? -5.022 -11.103 -8.360 1.00 77.88 135 VAL A O 1
ATOM 1094 N N . ASP A 1 136 ? -5.772 -10.908 -6.240 1.00 76.75 136 ASP A N 1
ATOM 1095 C CA . ASP A 1 136 ? -6.910 -11.826 -6.380 1.00 76.75 136 ASP A CA 1
ATOM 1096 C C . ASP A 1 136 ? -8.097 -11.128 -7.086 1.00 76.75 136 ASP A C 1
ATOM 1098 O O . ASP A 1 136 ? -8.176 -9.899 -7.134 1.00 76.75 136 ASP A O 1
ATOM 1102 N N . ASP A 1 137 ? -9.022 -11.886 -7.665 1.00 77.25 137 ASP A N 1
ATOM 1103 C CA . ASP A 1 137 ? -10.186 -11.352 -8.380 1.00 77.25 137 ASP A CA 1
ATOM 1104 C C . ASP A 1 137 ? -11.208 -10.698 -7.428 1.00 77.25 137 ASP A C 1
ATOM 1106 O O . ASP A 1 137 ? -12.013 -9.863 -7.847 1.00 77.25 137 ASP A O 1
ATOM 1110 N N . ASP A 1 138 ? -11.181 -11.043 -6.137 1.00 82.50 138 ASP A N 1
ATOM 1111 C CA . ASP A 1 138 ? -12.056 -10.492 -5.093 1.00 82.50 138 ASP A CA 1
ATOM 1112 C C . ASP A 1 138 ? -11.513 -9.201 -4.444 1.00 82.50 138 ASP A C 1
ATOM 1114 O O . ASP A 1 138 ? -12.139 -8.627 -3.545 1.00 82.50 138 ASP A O 1
ATOM 1118 N N . ASN A 1 139 ? -10.354 -8.733 -4.905 1.00 85.06 139 ASN A N 1
ATOM 1119 C CA . ASN A 1 139 ? -9.590 -7.669 -4.275 1.00 85.06 139 ASN A CA 1
ATOM 1120 C C . ASN A 1 139 ? -10.295 -6.316 -4.428 1.00 85.06 139 ASN A C 1
ATOM 1122 O O . ASN A 1 139 ? -10.661 -5.883 -5.526 1.00 85.06 139 ASN A O 1
ATOM 1126 N N . LYS A 1 140 ? -10.489 -5.613 -3.310 1.00 88.50 140 LYS A N 1
ATOM 1127 C CA . LYS A 1 140 ? -11.212 -4.339 -3.282 1.00 88.50 140 LYS A CA 1
ATOM 1128 C C . LYS A 1 140 ? -10.266 -3.185 -3.044 1.00 88.50 140 LYS A C 1
ATOM 1130 O O . LYS A 1 140 ? -9.445 -3.206 -2.131 1.00 88.50 140 LYS A O 1
ATOM 1135 N N . ARG A 1 141 ? -10.454 -2.109 -3.804 1.00 88.31 141 ARG A N 1
ATOM 1136 C CA . ARG A 1 141 ? -9.759 -0.847 -3.555 1.00 88.31 141 ARG A CA 1
ATOM 1137 C C . ARG A 1 141 ? -10.454 -0.051 -2.467 1.00 88.31 141 ARG A C 1
ATOM 1139 O O . ARG A 1 141 ? -11.615 0.324 -2.628 1.00 88.31 141 ARG A O 1
ATOM 1146 N N . TYR A 1 142 ? -9.729 0.254 -1.397 1.00 89.31 142 TYR A N 1
ATOM 1147 C CA . TYR A 1 142 ? -10.257 1.043 -0.280 1.00 89.31 142 TYR A CA 1
ATOM 1148 C C . TYR A 1 142 ? -9.954 2.528 -0.431 1.00 89.31 142 TYR A C 1
ATOM 1150 O O . TYR A 1 142 ? -10.802 3.358 -0.114 1.00 89.31 142 TYR A O 1
ATOM 1158 N N . VAL A 1 143 ? -8.775 2.858 -0.960 1.00 88.81 143 VAL A N 1
ATOM 1159 C CA . VAL A 1 143 ? -8.321 4.239 -1.148 1.00 88.81 143 VAL A CA 1
ATOM 1160 C C . VAL A 1 143 ? -7.682 4.390 -2.524 1.00 88.81 143 VAL A C 1
ATOM 1162 O O . VAL A 1 143 ? -6.914 3.529 -2.959 1.00 88.81 143 VAL A O 1
ATOM 1165 N N . HIS A 1 144 ? -7.997 5.492 -3.205 1.00 85.69 144 HIS A N 1
ATOM 1166 C CA . HIS A 1 144 ? -7.304 5.920 -4.420 1.00 85.69 144 HIS A CA 1
ATOM 1167 C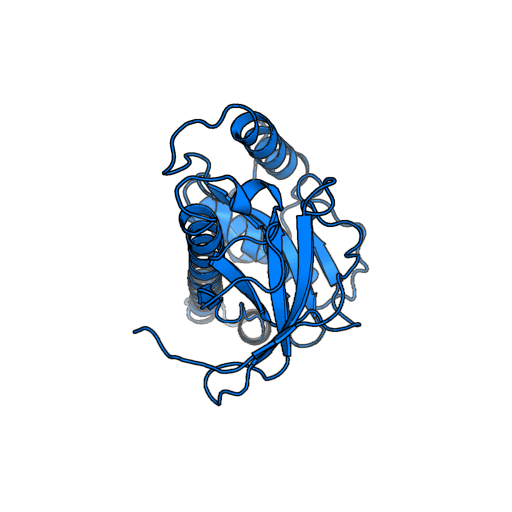 C . HIS A 1 144 ? -6.388 7.105 -4.112 1.00 85.69 144 HIS A C 1
ATOM 1169 O O . HIS A 1 144 ? -6.656 7.869 -3.190 1.00 85.69 144 HIS A O 1
ATOM 1175 N N . ALA A 1 145 ? -5.373 7.316 -4.959 1.00 78.62 145 ALA A N 1
ATOM 1176 C CA . ALA A 1 145 ? -4.311 8.310 -4.753 1.00 78.62 145 ALA A CA 1
ATOM 1177 C C . ALA A 1 145 ? -4.776 9.732 -4.378 1.00 78.62 145 ALA A C 1
ATOM 1179 O O . ALA A 1 145 ? -4.019 10.454 -3.736 1.00 78.62 145 ALA A O 1
ATOM 1180 N N . TYR A 1 146 ? -5.995 10.118 -4.765 1.00 84.94 146 TYR A N 1
ATOM 1181 C CA . TYR A 1 146 ? -6.598 11.427 -4.481 1.00 84.94 146 TYR A CA 1
ATOM 1182 C C . TYR A 1 146 ? -8.057 11.317 -4.031 1.00 84.94 146 TYR A C 1
ATOM 1184 O O . TYR A 1 146 ? -8.830 12.246 -4.233 1.00 84.94 146 TYR A O 1
ATOM 1192 N N . LYS A 1 147 ? -8.466 10.145 -3.538 1.00 86.00 147 LYS A N 1
ATOM 1193 C CA . LYS A 1 147 ? -9.827 9.918 -3.060 1.00 86.00 147 LYS A CA 1
ATOM 1194 C C . LYS A 1 147 ? -9.777 9.058 -1.808 1.00 86.00 147 LYS A C 1
ATOM 1196 O O . LYS A 1 147 ? -9.611 7.837 -1.892 1.00 86.00 147 LYS A O 1
ATOM 1201 N N . PHE A 1 148 ? -9.889 9.723 -0.666 1.00 85.56 148 PHE A N 1
ATOM 1202 C CA . PHE A 1 148 ? -9.754 9.128 0.665 1.00 85.56 148 PHE A CA 1
ATOM 1203 C C . PHE A 1 148 ? -11.099 8.919 1.360 1.00 85.56 148 PHE A C 1
ATOM 1205 O O . PHE A 1 148 ? -11.165 8.220 2.373 1.00 85.56 148 PHE A O 1
ATOM 1212 N N . HIS A 1 149 ? -12.168 9.449 0.766 1.00 78.19 149 HIS A N 1
ATOM 1213 C CA . HIS A 1 149 ? -13.536 9.072 1.077 1.00 78.19 149 HIS A CA 1
ATOM 1214 C C . HIS A 1 149 ? -13.973 7.894 0.185 1.00 78.19 149 HIS A C 1
ATOM 1216 O O . HIS A 1 149 ? -13.770 7.899 -1.035 1.00 78.19 149 HIS A O 1
ATOM 1222 N N . THR A 1 150 ? -14.651 6.902 0.759 1.00 62.97 150 THR A N 1
ATOM 1223 C CA . THR A 1 150 ? -15.207 5.794 -0.031 1.00 62.97 150 THR A CA 1
ATOM 1224 C C . THR A 1 150 ? -16.646 5.528 0.376 1.00 62.97 150 THR A C 1
ATOM 1226 O O . THR A 1 150 ? -16.945 5.190 1.523 1.00 62.97 150 THR A O 1
ATOM 1229 N N . ALA A 1 151 ? -17.549 5.622 -0.605 1.00 57.59 151 ALA A N 1
ATOM 1230 C CA . ALA A 1 151 ? -18.957 5.226 -0.516 1.00 57.59 151 ALA A CA 1
ATOM 1231 C C . ALA A 1 151 ? -19.118 3.690 -0.470 1.00 57.59 151 ALA A C 1
ATOM 1233 O O . ALA A 1 151 ? -19.961 3.116 -1.151 1.00 57.59 151 ALA A O 1
ATOM 1234 N N . GLN A 1 152 ? -18.250 3.001 0.271 1.00 60.69 152 GLN A N 1
ATOM 1235 C CA . GLN A 1 152 ? -18.316 1.554 0.433 1.00 60.69 152 GLN A CA 1
ATOM 1236 C C . GLN A 1 152 ? -19.373 1.172 1.470 1.00 60.69 152 GLN A C 1
ATOM 1238 O O . GLN A 1 152 ? -19.529 1.857 2.488 1.00 60.69 152 GLN A O 1
ATOM 1243 N N . HIS A 1 153 ? -20.056 0.057 1.197 1.00 60.19 153 HIS A N 1
ATOM 1244 C CA . HIS A 1 153 ? -21.114 -0.525 2.020 1.00 60.19 153 HIS A CA 1
ATOM 1245 C C . HIS A 1 153 ? -20.675 -0.731 3.477 1.00 60.19 153 HIS A C 1
ATOM 1247 O O . HIS A 1 153 ? -19.561 -1.176 3.747 1.00 60.19 153 HIS A O 1
ATOM 1253 N N . GLU A 1 154 ? -21.579 -0.456 4.419 1.00 63.31 154 GLU A N 1
ATOM 1254 C CA . GLU A 1 154 ? -21.359 -0.608 5.868 1.00 63.31 154 GLU A CA 1
ATOM 1255 C C . GLU A 1 154 ? -20.983 -2.038 6.298 1.00 63.31 154 GLU A C 1
ATOM 1257 O O . GLU A 1 154 ? -20.471 -2.239 7.397 1.00 63.31 154 GLU A O 1
ATOM 1262 N N . SER A 1 155 ? -21.214 -3.035 5.437 1.00 77.19 155 SER A N 1
ATOM 1263 C CA . SER A 1 155 ? -20.940 -4.448 5.707 1.00 77.19 155 SER A CA 1
ATOM 1264 C C . SER A 1 155 ? -19.496 -4.882 5.442 1.00 77.19 155 SER A C 1
ATOM 1266 O O . SER A 1 155 ? -19.180 -6.049 5.664 1.00 77.19 155 SER A O 1
ATOM 1268 N N . ASP A 1 156 ? -18.629 -4.009 4.920 1.00 85.06 156 ASP A N 1
ATOM 1269 C CA . ASP A 1 156 ? -17.251 -4.390 4.613 1.00 85.06 156 ASP A CA 1
ATOM 1270 C C . ASP A 1 156 ? -16.397 -4.508 5.897 1.00 85.06 156 ASP A C 1
ATOM 1272 O O . ASP A 1 156 ? -16.239 -3.517 6.621 1.00 85.06 156 ASP A O 1
ATOM 1276 N N . PRO A 1 157 ? -15.831 -5.695 6.199 1.00 84.06 157 PRO A N 1
ATOM 1277 C CA . PRO A 1 157 ? -15.138 -5.936 7.463 1.00 84.06 157 PRO A CA 1
ATOM 1278 C C . PRO A 1 157 ? -13.826 -5.153 7.596 1.00 84.06 157 PRO A C 1
ATOM 1280 O O . PRO A 1 157 ? -13.385 -4.897 8.721 1.00 84.06 157 PRO A O 1
ATOM 1283 N N . TRP A 1 158 ? -13.204 -4.751 6.484 1.00 93.31 158 TRP A N 1
ATOM 1284 C CA . TRP A 1 158 ? -11.890 -4.108 6.496 1.00 93.31 158 TRP A CA 1
ATOM 1285 C C . TRP A 1 158 ? -11.958 -2.591 6.464 1.00 93.31 158 TRP A C 1
ATOM 1287 O O .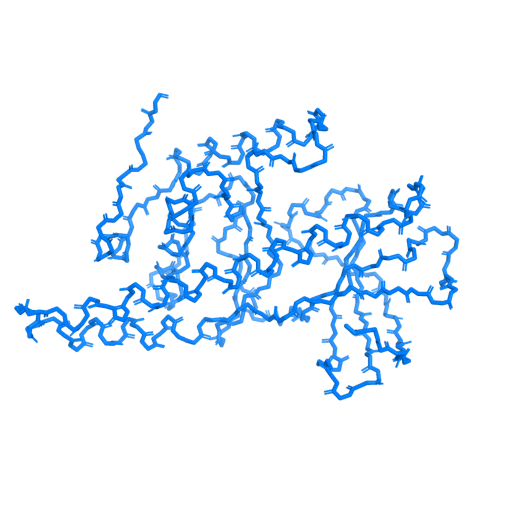 TRP A 1 158 ? -11.007 -1.952 6.913 1.00 93.31 158 TRP A O 1
ATOM 1297 N N . LYS A 1 159 ? -13.069 -2.004 6.000 1.00 92.25 159 LYS A N 1
ATOM 1298 C CA . LYS A 1 159 ? -13.209 -0.554 5.779 1.00 92.25 159 LYS A CA 1
ATOM 1299 C C . LYS A 1 159 ? -12.708 0.270 6.964 1.00 92.25 159 LYS A C 1
ATOM 1301 O O . LYS A 1 159 ? -11.781 1.067 6.828 1.00 92.25 159 LYS A O 1
ATOM 1306 N N . ASP A 1 160 ? -13.263 0.045 8.151 1.00 93.38 160 ASP A N 1
ATOM 1307 C CA . ASP A 1 160 ? -12.895 0.854 9.314 1.00 93.38 160 ASP A CA 1
ATOM 1308 C C . ASP A 1 160 ? -11.436 0.640 9.748 1.00 93.38 160 ASP A C 1
ATOM 1310 O O . ASP A 1 160 ? -10.752 1.587 10.146 1.00 93.38 160 ASP A O 1
ATOM 1314 N N . LEU A 1 161 ? -10.947 -0.599 9.652 1.00 96.06 161 LEU A N 1
ATOM 1315 C CA . LEU A 1 161 ? -9.574 -0.950 10.009 1.00 96.06 161 LEU A CA 1
ATOM 1316 C C . LEU A 1 161 ? -8.565 -0.322 9.053 1.00 96.06 161 LEU A C 1
ATOM 1318 O O . LEU A 1 161 ? -7.571 0.228 9.515 1.00 96.06 161 LEU A O 1
ATOM 1322 N N . ILE A 1 162 ? -8.826 -0.370 7.748 1.00 96.00 162 ILE A N 1
ATOM 1323 C CA . ILE A 1 162 ? -7.958 0.186 6.712 1.00 96.00 162 ILE A CA 1
ATOM 1324 C C . ILE A 1 162 ? -7.888 1.707 6.831 1.00 96.00 162 ILE A C 1
ATOM 1326 O O . ILE A 1 162 ? -6.793 2.257 6.915 1.00 96.00 162 ILE A O 1
ATOM 1330 N N . HIS A 1 163 ? -9.029 2.395 6.911 1.00 94.81 163 HIS A N 1
ATOM 1331 C CA . HIS A 1 163 ? -9.028 3.856 7.027 1.00 94.81 163 HIS A CA 1
ATOM 1332 C C . HIS A 1 163 ? -8.397 4.315 8.352 1.00 94.81 163 HIS A C 1
ATOM 1334 O O . HIS A 1 163 ? -7.599 5.253 8.359 1.00 94.81 163 HIS A O 1
ATOM 1340 N N . GLY A 1 164 ? -8.666 3.606 9.455 1.00 96.06 164 GLY A N 1
ATOM 1341 C CA . GLY A 1 164 ? -8.017 3.872 10.740 1.00 96.06 164 GLY A CA 1
ATOM 1342 C C . GLY A 1 164 ? -6.514 3.588 10.717 1.00 96.06 164 GLY A C 1
ATOM 1343 O O . GLY A 1 164 ? -5.733 4.321 11.321 1.00 96.06 164 GLY A O 1
ATOM 1344 N N . PHE A 1 165 ? -6.082 2.563 9.981 1.00 98.06 165 PHE A N 1
ATOM 1345 C CA . PHE A 1 165 ? -4.672 2.245 9.788 1.00 98.06 165 PHE A CA 1
ATOM 1346 C C . PHE A 1 165 ? -3.941 3.333 8.992 1.00 98.06 165 PHE A C 1
ATOM 1348 O O . PHE A 1 165 ? -2.854 3.746 9.397 1.00 98.06 165 PHE A O 1
ATOM 1355 N N . ILE A 1 166 ? -4.530 3.830 7.903 1.00 97.31 166 ILE A N 1
ATOM 1356 C CA . ILE A 1 166 ? -3.943 4.907 7.093 1.00 97.31 166 ILE A CA 1
ATOM 1357 C C . ILE A 1 166 ? -3.751 6.166 7.946 1.00 97.31 166 ILE A C 1
ATOM 1359 O O . ILE A 1 166 ? -2.654 6.726 7.970 1.00 97.31 166 ILE A O 1
ATOM 1363 N N . HIS A 1 167 ? -4.768 6.561 8.719 1.00 97.38 167 HIS A N 1
ATOM 1364 C CA . HIS A 1 167 ? -4.683 7.700 9.640 1.00 97.38 167 HIS A CA 1
ATOM 1365 C C . HIS A 1 167 ? -3.654 7.485 10.751 1.00 97.38 167 HIS A C 1
ATOM 1367 O O . HIS A 1 167 ? -2.848 8.375 11.031 1.00 97.38 167 HIS A O 1
ATOM 1373 N N . PHE A 1 168 ? -3.609 6.282 11.329 1.00 98.31 168 PHE A N 1
ATOM 1374 C CA . PHE A 1 168 ? -2.594 5.921 12.313 1.00 98.31 168 PHE A CA 1
ATOM 1375 C C . PHE A 1 168 ? -1.184 6.047 11.732 1.00 98.31 168 PHE A C 1
ATOM 1377 O O . PHE A 1 168 ? -0.326 6.656 12.362 1.00 98.31 168 PHE A O 1
ATOM 1384 N N . ALA A 1 169 ? -0.927 5.493 10.544 1.00 97.94 169 ALA A N 1
ATOM 1385 C CA . ALA A 1 169 ? 0.382 5.554 9.899 1.00 97.94 169 ALA A CA 1
ATOM 1386 C C . ALA A 1 169 ? 0.784 7.005 9.600 1.00 97.94 169 ALA A C 1
ATOM 1388 O O . ALA A 1 169 ? 1.908 7.405 9.907 1.00 97.94 169 ALA A O 1
ATOM 1389 N N . TYR A 1 170 ? -0.160 7.803 9.100 1.00 97.12 170 TYR A N 1
ATOM 1390 C CA . TYR A 1 170 ? 0.027 9.226 8.851 1.00 97.12 170 TYR A CA 1
ATOM 1391 C C . TYR A 1 170 ? 0.469 9.976 10.114 1.00 97.12 170 TYR A C 1
ATOM 1393 O O . TYR A 1 170 ? 1.532 10.597 10.126 1.00 97.12 170 TYR A O 1
ATOM 1401 N N . GLN A 1 171 ? -0.268 9.843 11.220 1.00 97.12 171 GLN A N 1
ATOM 1402 C CA . GLN A 1 171 ? 0.086 10.509 12.478 1.00 97.12 171 GLN A CA 1
ATOM 1403 C C . GLN A 1 171 ? 1.340 9.938 13.131 1.00 97.12 171 GLN A C 1
ATOM 1405 O O . GLN A 1 171 ? 2.150 10.690 13.667 1.00 97.12 171 GLN A O 1
ATOM 1410 N N . LYS A 1 172 ? 1.535 8.618 13.068 1.00 97.25 172 LYS A N 1
ATOM 1411 C CA . LYS A 1 172 ? 2.718 7.951 13.619 1.00 97.25 172 LYS A CA 1
ATOM 1412 C C . LYS A 1 172 ? 3.998 8.373 12.902 1.00 97.25 172 LYS A C 1
ATOM 1414 O O . LYS A 1 172 ? 5.062 8.339 13.512 1.00 97.25 172 LYS A O 1
ATOM 1419 N N . SER A 1 173 ? 3.883 8.762 11.634 1.00 95.25 173 SER A N 1
ATOM 1420 C CA . SER A 1 173 ? 4.964 9.330 10.830 1.00 95.25 173 SER A CA 1
ATOM 1421 C C . SER A 1 173 ? 5.171 10.834 11.035 1.00 95.25 173 SER A C 1
ATOM 1423 O O . SER A 1 173 ? 5.998 11.415 10.338 1.00 95.25 173 SER A O 1
ATOM 1425 N N . GLU A 1 174 ? 4.420 11.469 11.942 1.00 95.00 174 GLU A N 1
ATOM 1426 C CA . GLU A 1 174 ? 4.393 12.929 12.109 1.00 95.00 174 GLU A CA 1
ATOM 1427 C C . GLU A 1 174 ? 4.042 13.649 10.798 1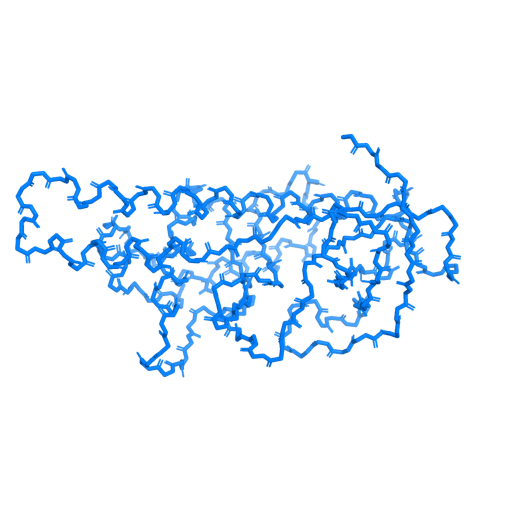.00 95.00 174 GLU A C 1
ATOM 1429 O O . GLU A 1 174 ? 4.659 14.643 10.431 1.00 95.00 174 GLU A O 1
ATOM 1434 N N . GLU A 1 175 ? 3.058 13.118 10.064 1.00 93.81 175 GLU A N 1
ATOM 1435 C CA . GLU A 1 175 ? 2.598 13.681 8.787 1.00 93.81 175 GLU A CA 1
ATOM 1436 C C . GLU A 1 175 ? 3.666 13.665 7.677 1.00 93.81 175 GLU A C 1
ATOM 1438 O O . GLU A 1 175 ? 3.568 14.422 6.711 1.00 93.81 175 GLU A O 1
ATOM 1443 N N . ASN A 1 176 ? 4.685 12.805 7.789 1.00 91.38 176 ASN A N 1
ATOM 1444 C CA . ASN A 1 176 ? 5.758 12.679 6.796 1.00 91.38 176 ASN A CA 1
ATOM 1445 C C . ASN A 1 176 ? 5.556 11.525 5.811 1.00 91.38 176 ASN A C 1
ATOM 1447 O O . ASN A 1 176 ? 6.347 11.362 4.881 1.00 91.38 176 ASN A O 1
ATOM 1451 N N . SER A 1 177 ? 4.545 10.681 6.002 1.00 92.88 177 SER A N 1
ATOM 1452 C CA . SER A 1 177 ? 4.242 9.569 5.102 1.00 92.88 177 SER A CA 1
ATOM 1453 C C . SER A 1 177 ? 2.740 9.365 4.964 1.00 92.88 177 SER A C 1
ATOM 1455 O O . SER A 1 177 ? 2.010 9.421 5.949 1.00 92.88 177 SER A O 1
ATOM 1457 N N . LEU A 1 178 ? 2.285 9.093 3.743 1.00 95.00 178 LEU A N 1
ATOM 1458 C CA . LEU A 1 178 ? 0.878 8.870 3.431 1.00 95.00 178 LEU A CA 1
ATOM 1459 C C . LEU A 1 178 ? 0.706 7.617 2.585 1.00 95.00 178 LEU A C 1
ATOM 1461 O O . LEU A 1 178 ? 1.282 7.504 1.504 1.00 95.00 178 LEU A O 1
ATOM 1465 N N . ILE A 1 179 ? -0.141 6.703 3.049 1.00 95.81 179 ILE A N 1
ATOM 1466 C CA . ILE A 1 179 ? -0.601 5.572 2.247 1.00 95.81 179 ILE A CA 1
ATOM 1467 C C . ILE A 1 179 ? -1.739 6.085 1.364 1.00 95.81 179 ILE A C 1
ATOM 1469 O O . ILE A 1 179 ? -2.852 6.299 1.835 1.00 95.81 179 ILE A O 1
ATOM 1473 N N . ALA A 1 180 ? -1.430 6.332 0.096 1.00 92.00 180 ALA A N 1
ATOM 1474 C CA . ALA A 1 180 ? -2.331 6.981 -0.851 1.00 92.00 180 ALA A CA 1
ATOM 1475 C C . ALA A 1 180 ? -3.133 5.986 -1.695 1.00 92.00 180 ALA A C 1
ATOM 1477 O O . ALA A 1 180 ? -4.119 6.351 -2.315 1.00 92.00 180 ALA A O 1
ATOM 1478 N N . GLN A 1 181 ? -2.720 4.724 -1.755 1.00 92.38 181 GLN A N 1
ATOM 1479 C CA . GLN A 1 181 ? -3.478 3.686 -2.441 1.00 92.38 181 GLN A CA 1
ATOM 1480 C C . GLN A 1 181 ? -3.200 2.354 -1.775 1.00 92.38 181 GLN A C 1
ATOM 1482 O O . GLN A 1 181 ? -2.045 2.058 -1.453 1.00 92.38 181 GLN A O 1
ATOM 1487 N N . LEU A 1 182 ? -4.247 1.560 -1.600 1.00 92.69 182 LEU A N 1
ATOM 1488 C CA . LEU A 1 182 ? -4.121 0.150 -1.282 1.00 92.69 182 LEU A CA 1
ATOM 1489 C C . LEU A 1 182 ? -5.392 -0.593 -1.685 1.00 92.69 182 LEU A C 1
ATOM 1491 O O . LEU A 1 182 ? -6.506 -0.062 -1.570 1.00 92.69 182 LEU A O 1
ATOM 1495 N N . ASP A 1 183 ? -5.184 -1.831 -2.105 1.00 91.81 183 ASP A N 1
ATOM 1496 C CA . ASP A 1 183 ? -6.226 -2.820 -2.331 1.00 91.81 183 ASP A CA 1
ATOM 1497 C C . ASP A 1 183 ? -6.130 -3.872 -1.211 1.00 91.81 183 ASP A C 1
ATOM 1499 O O . ASP A 1 183 ? -5.053 -4.064 -0.638 1.00 91.81 183 ASP A O 1
ATOM 1503 N N . CYS A 1 184 ? -7.241 -4.508 -0.851 1.00 92.62 184 CYS A N 1
ATOM 1504 C CA . CYS A 1 184 ? -7.276 -5.604 0.115 1.00 92.62 184 CYS A CA 1
ATOM 1505 C C . CYS A 1 184 ? -8.331 -6.647 -0.280 1.00 92.62 184 CYS A C 1
ATOM 1507 O O . CYS A 1 184 ? -9.456 -6.284 -0.637 1.00 92.62 184 CYS A O 1
ATOM 1509 N N . ASP A 1 185 ? -7.961 -7.924 -0.202 1.00 91.88 185 ASP A N 1
ATOM 1510 C CA . ASP A 1 185 ? -8.836 -9.057 -0.519 1.00 91.88 185 ASP A CA 1
ATOM 1511 C C . ASP A 1 185 ? -9.706 -9.491 0.675 1.00 91.88 185 ASP A C 1
ATOM 1513 O O . ASP A 1 185 ? -9.647 -8.909 1.770 1.00 91.88 185 ASP A O 1
ATOM 1517 N N . GLY A 1 186 ? -10.552 -10.506 0.466 1.00 90.31 186 GLY A N 1
ATOM 1518 C CA . GLY A 1 186 ? -11.428 -11.058 1.498 1.00 90.31 186 GLY A CA 1
ATOM 1519 C C . GLY A 1 186 ? -10.687 -11.625 2.714 1.00 90.31 186 GLY A C 1
ATOM 1520 O O . GLY A 1 186 ? -11.228 -11.579 3.821 1.00 90.31 186 GLY A O 1
ATOM 1521 N N . ASP A 1 187 ? -9.443 -12.070 2.538 1.00 91.81 187 ASP A N 1
ATOM 1522 C CA . ASP A 1 187 ? -8.598 -12.662 3.581 1.00 91.81 187 ASP A CA 1
ATOM 1523 C C . ASP A 1 187 ? -7.753 -11.627 4.346 1.00 91.81 187 ASP A C 1
ATOM 1525 O O . ASP A 1 187 ? -7.096 -11.955 5.341 1.00 91.81 187 ASP A O 1
ATOM 1529 N N . GLY A 1 188 ? -7.785 -10.360 3.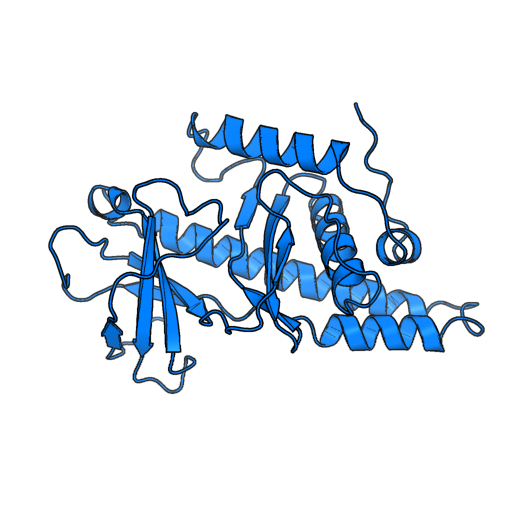930 1.00 93.50 188 GLY A N 1
ATOM 1530 C CA . GLY A 1 188 ? -7.034 -9.279 4.563 1.00 93.50 188 GLY A CA 1
ATOM 1531 C C . GLY A 1 188 ? -5.641 -9.057 3.962 1.00 93.50 188 GLY A C 1
ATOM 1532 O O . GLY A 1 188 ? -4.800 -8.393 4.579 1.00 93.50 188 GLY A O 1
ATOM 1533 N N . ILE A 1 189 ? -5.343 -9.610 2.788 1.00 93.75 189 ILE A N 1
ATOM 1534 C CA . ILE A 1 189 ? -4.062 -9.419 2.113 1.00 93.75 189 ILE A CA 1
ATOM 1535 C C . ILE A 1 189 ? -4.074 -8.094 1.353 1.00 93.75 189 ILE A C 1
ATOM 1537 O O . ILE A 1 189 ? -4.789 -7.897 0.374 1.00 93.75 189 ILE A O 1
ATOM 1541 N N . ILE A 1 190 ? -3.221 -7.179 1.801 1.00 94.19 190 ILE A N 1
ATOM 1542 C CA . ILE A 1 190 ? -3.040 -5.860 1.208 1.00 94.19 190 ILE A CA 1
ATOM 1543 C C . ILE A 1 190 ? -2.120 -5.964 -0.009 1.00 94.19 190 ILE A C 1
ATOM 1545 O O . ILE A 1 190 ? -1.044 -6.559 0.054 1.00 94.19 190 ILE A O 1
ATOM 1549 N N . SER A 1 191 ? -2.507 -5.319 -1.103 1.00 91.06 191 SER A N 1
ATOM 1550 C CA . SER A 1 191 ? -1.752 -5.281 -2.356 1.00 91.06 191 SER A CA 1
ATOM 1551 C C . SER A 1 191 ? -1.862 -3.912 -3.031 1.00 91.06 191 SER A C 1
ATOM 1553 O O . SER A 1 191 ? -2.520 -3.000 -2.524 1.00 91.06 191 SER A O 1
ATOM 1555 N N . ASN A 1 192 ? -1.171 -3.741 -4.162 1.00 88.69 192 ASN A N 1
ATOM 1556 C CA . ASN A 1 192 ? -1.234 -2.534 -4.982 1.00 88.69 192 ASN A CA 1
ATOM 1557 C C . ASN A 1 192 ? -0.998 -1.222 -4.220 1.00 88.69 192 ASN A C 1
ATOM 1559 O O . ASN A 1 192 ? -1.661 -0.197 -4.419 1.00 88.69 192 ASN A O 1
ATOM 1563 N N . LEU A 1 193 ? -0.015 -1.291 -3.333 1.00 91.00 193 LEU A N 1
ATOM 1564 C CA . LEU A 1 193 ? 0.248 -0.285 -2.332 1.00 91.00 193 LEU A CA 1
ATOM 1565 C C . LEU A 1 193 ? 1.042 0.893 -2.894 1.00 91.00 193 LEU A C 1
ATOM 1567 O O . LEU A 1 193 ? 2.081 0.730 -3.540 1.00 91.00 193 LEU A O 1
ATOM 1571 N N . VAL A 1 194 ? 0.593 2.098 -2.556 1.00 90.38 194 VAL A N 1
ATOM 1572 C CA . VAL A 1 194 ? 1.312 3.349 -2.794 1.00 90.38 194 VAL A CA 1
ATOM 1573 C C . VAL A 1 194 ? 1.474 4.085 -1.474 1.00 90.38 194 VAL A C 1
ATOM 1575 O O . VAL A 1 194 ? 0.491 4.460 -0.841 1.00 90.38 194 VAL A O 1
ATOM 1578 N N . CYS A 1 195 ? 2.724 4.332 -1.085 1.00 92.50 195 CYS A N 1
ATOM 1579 C CA . CYS A 1 195 ? 3.064 5.159 0.066 1.00 92.50 195 CYS A CA 1
ATOM 1580 C C . CYS A 1 195 ? 3.977 6.301 -0.382 1.00 92.50 195 CYS A C 1
ATOM 1582 O O . CYS A 1 195 ? 5.041 6.058 -0.951 1.00 92.50 195 CYS A O 1
ATOM 1584 N N . TYR A 1 196 ? 3.560 7.536 -0.125 1.00 89.50 196 TYR A N 1
ATOM 1585 C CA . TYR A 1 196 ? 4.325 8.736 -0.425 1.00 89.50 196 TYR A CA 1
ATOM 1586 C C . TYR A 1 196 ? 5.078 9.223 0.809 1.00 89.50 196 TYR A C 1
ATOM 1588 O O . TYR A 1 196 ? 4.441 9.457 1.837 1.00 89.50 196 TYR A O 1
ATOM 1596 N N . PRO A 1 197 ? 6.401 9.421 0.729 1.00 87.75 197 PRO A N 1
ATOM 1597 C CA . PRO A 1 197 ? 7.116 10.237 1.695 1.00 87.75 197 PRO A CA 1
ATOM 1598 C C . PRO A 1 197 ? 6.953 11.723 1.342 1.00 87.75 197 PRO A C 1
ATOM 1600 O O . PRO A 1 197 ? 7.038 12.097 0.173 1.00 87.75 197 PRO A O 1
ATOM 1603 N N . LYS A 1 198 ? 6.766 12.582 2.348 1.00 80.81 198 LYS A N 1
ATOM 1604 C CA . LYS A 1 198 ? 6.698 14.044 2.169 1.00 80.81 198 LYS A CA 1
ATOM 1605 C C . LYS A 1 198 ? 8.037 14.631 1.709 1.00 80.81 198 LYS A C 1
ATOM 1607 O O . LYS A 1 198 ? 8.075 15.593 0.955 1.00 80.81 198 LYS A O 1
ATOM 1612 N N . LEU A 1 199 ? 9.142 14.017 2.135 1.00 70.81 199 LEU A N 1
ATOM 1613 C CA . LEU A 1 199 ? 10.493 14.320 1.670 1.00 70.81 199 LEU A CA 1
ATOM 1614 C C . LEU A 1 199 ? 11.059 13.075 0.987 1.00 70.81 199 LEU A C 1
ATOM 1616 O O . LEU A 1 199 ? 11.331 12.069 1.640 1.00 70.81 199 LEU A O 1
ATOM 1620 N N . SER A 1 200 ? 11.215 13.131 -0.335 1.00 61.00 200 SER A N 1
ATOM 1621 C CA . SER A 1 200 ? 11.880 12.064 -1.083 1.00 61.00 200 SER A CA 1
ATOM 1622 C C . SER A 1 200 ? 13.369 12.024 -0.736 1.00 61.00 200 SER A C 1
ATOM 1624 O O . SER A 1 200 ? 14.051 13.050 -0.765 1.00 61.00 200 SER A O 1
ATOM 1626 N N . HIS A 1 201 ? 13.905 10.828 -0.481 1.00 54.53 201 HIS A N 1
ATOM 1627 C CA . HIS A 1 201 ? 15.347 10.611 -0.313 1.00 54.53 201 HIS A CA 1
ATOM 1628 C C . HIS A 1 201 ? 16.157 10.895 -1.592 1.00 54.53 201 HIS A C 1
ATOM 1630 O O . HIS A 1 201 ? 17.379 10.987 -1.532 1.00 54.53 201 HIS A O 1
ATOM 1636 N N . LEU A 1 202 ? 15.486 11.034 -2.740 1.00 50.22 202 LEU A N 1
ATOM 1637 C CA . LEU A 1 202 ? 16.097 11.263 -4.053 1.00 50.22 202 LEU A CA 1
ATOM 1638 C C . LEU A 1 202 ? 16.123 12.747 -4.460 1.00 50.22 202 LEU A C 1
ATOM 1640 O O . LEU A 1 202 ? 16.449 13.064 -5.600 1.00 50.22 202 LEU A O 1
ATOM 1644 N N . GLY A 1 203 ? 15.792 13.654 -3.536 1.00 45.84 203 GLY A N 1
ATOM 1645 C CA . GLY A 1 203 ? 15.653 15.080 -3.822 1.00 45.84 203 GLY A CA 1
ATOM 1646 C C . GLY A 1 203 ? 14.322 15.425 -4.509 1.00 45.84 203 GLY A C 1
ATOM 1647 O O . GLY A 1 203 ? 13.521 14.536 -4.818 1.00 45.84 203 GLY A O 1
ATOM 1648 N N . PRO A 1 204 ? 14.037 16.724 -4.702 1.00 39.97 204 PRO A N 1
ATOM 1649 C CA . PRO A 1 204 ? 12.807 17.187 -5.330 1.00 39.97 204 PRO A CA 1
ATOM 1650 C C . PRO A 1 204 ? 12.824 16.849 -6.824 1.00 39.97 204 PRO A C 1
ATOM 1652 O O . PRO A 1 204 ? 13.432 17.548 -7.630 1.00 39.97 204 PRO A O 1
ATOM 1655 N N . VAL A 1 205 ? 12.137 15.777 -7.211 1.00 47.22 205 VAL A N 1
ATOM 1656 C CA . VAL A 1 205 ? 11.703 15.598 -8.600 1.00 47.22 205 VAL A CA 1
ATOM 1657 C C . VAL A 1 205 ? 10.418 16.413 -8.738 1.00 47.22 205 VAL A C 1
ATOM 1659 O O . VAL A 1 205 ? 9.409 16.064 -8.128 1.00 47.22 205 VAL A O 1
ATOM 1662 N N . SER A 1 206 ? 10.461 17.524 -9.476 1.00 47.41 206 SER A N 1
ATOM 1663 C CA . SER A 1 206 ? 9.401 18.550 -9.502 1.00 47.41 206 SER A CA 1
ATOM 1664 C C . SER A 1 206 ? 8.018 18.044 -9.935 1.00 47.41 206 SER A C 1
ATOM 1666 O O . SER A 1 206 ? 7.009 18.604 -9.524 1.00 47.41 206 SER A O 1
ATOM 1668 N N . GLU A 1 207 ? 7.943 16.973 -10.731 1.00 48.97 207 GLU A N 1
ATOM 1669 C CA . GLU A 1 207 ? 6.663 16.336 -11.101 1.00 48.97 207 GLU A CA 1
ATOM 1670 C C . GLU A 1 207 ? 6.076 15.472 -9.972 1.00 48.97 207 GLU A C 1
ATOM 1672 O O . GLU A 1 207 ? 4.865 15.269 -9.880 1.00 48.97 207 GLU A O 1
ATOM 1677 N N . TYR A 1 208 ? 6.933 14.967 -9.084 1.00 64.69 208 TYR A N 1
ATOM 1678 C CA . TYR A 1 208 ? 6.529 14.122 -7.966 1.00 64.69 208 TYR A CA 1
ATOM 1679 C C . TYR A 1 208 ? 6.000 14.959 -6.797 1.00 64.69 208 TYR A C 1
ATOM 1681 O O . TYR A 1 208 ? 5.129 14.494 -6.067 1.00 64.69 208 TYR A O 1
ATOM 1689 N N . THR A 1 209 ? 6.481 16.195 -6.633 1.00 70.44 209 THR A N 1
ATOM 1690 C CA . THR A 1 209 ? 6.087 17.069 -5.520 1.00 70.44 209 THR A CA 1
ATOM 1691 C C . THR A 1 209 ? 4.625 17.494 -5.605 1.00 70.44 209 THR A C 1
ATOM 1693 O O . THR A 1 209 ? 3.912 17.316 -4.629 1.00 70.44 209 THR A O 1
ATOM 1696 N N . GLU A 1 210 ? 4.124 17.926 -6.769 1.00 79.44 210 GLU A N 1
ATOM 1697 C CA . GLU A 1 210 ? 2.719 18.362 -6.890 1.00 79.44 210 GLU A CA 1
ATOM 1698 C C . GLU A 1 210 ? 1.733 17.204 -6.666 1.00 79.44 210 GLU A C 1
ATOM 1700 O O . GLU A 1 210 ? 0.747 17.340 -5.945 1.00 79.44 210 GLU A O 1
ATOM 1705 N N . THR A 1 211 ? 2.031 16.031 -7.233 1.00 82.62 211 THR A N 1
ATOM 1706 C CA . THR A 1 211 ? 1.239 14.808 -7.031 1.00 82.62 211 THR A CA 1
ATOM 1707 C C . THR A 1 211 ? 1.194 14.408 -5.556 1.00 82.62 211 THR A C 1
ATOM 1709 O O . THR A 1 211 ? 0.128 14.085 -5.026 1.00 82.62 211 THR A O 1
ATOM 1712 N N . VAL A 1 212 ? 2.346 14.420 -4.883 1.00 86.62 212 VAL A N 1
ATOM 1713 C CA . VAL A 1 212 ? 2.437 14.080 -3.462 1.00 86.62 212 VAL A CA 1
ATOM 1714 C C . VAL A 1 212 ? 1.688 15.112 -2.626 1.00 86.62 212 VAL A C 1
ATOM 1716 O O . VAL A 1 212 ? 0.809 14.731 -1.858 1.00 86.62 212 VAL A O 1
ATOM 1719 N N . ASP A 1 213 ? 1.953 16.402 -2.813 1.00 88.19 213 ASP A N 1
ATOM 1720 C CA . ASP A 1 213 ? 1.315 17.478 -2.051 1.00 88.19 213 ASP A CA 1
ATOM 1721 C C . ASP A 1 213 ? -0.206 17.440 -2.200 1.00 88.19 213 ASP A C 1
ATOM 1723 O O . ASP A 1 213 ? -0.933 17.499 -1.206 1.00 88.19 213 ASP A O 1
ATOM 1727 N N . LYS A 1 214 ? -0.691 17.224 -3.426 1.00 89.44 214 LYS A N 1
ATOM 1728 C CA . LYS A 1 214 ? -2.113 17.046 -3.705 1.00 89.44 214 LYS A CA 1
ATOM 1729 C C . LYS A 1 214 ? -2.691 15.849 -2.952 1.00 89.44 214 LYS A C 1
ATOM 1731 O O . LYS A 1 214 ? -3.731 15.984 -2.315 1.00 89.44 214 LYS A O 1
ATOM 1736 N N . ALA A 1 215 ? -2.030 14.691 -2.960 1.00 90.88 215 ALA A N 1
ATOM 1737 C CA . ALA A 1 215 ? -2.498 13.529 -2.201 1.00 90.88 215 ALA A CA 1
ATOM 1738 C C . ALA A 1 215 ? -2.602 13.825 -0.694 1.00 90.88 215 ALA A C 1
ATOM 1740 O O . ALA A 1 215 ? -3.579 13.435 -0.058 1.00 90.88 215 ALA A O 1
ATOM 1741 N N . PHE A 1 216 ? -1.638 14.556 -0.127 1.00 92.94 216 PHE A N 1
ATOM 1742 C CA . PHE A 1 216 ? -1.670 14.969 1.278 1.00 92.94 216 PHE A CA 1
ATOM 1743 C C . PHE A 1 216 ? -2.805 15.954 1.578 1.00 92.94 216 PHE A C 1
ATOM 1745 O O . PHE A 1 216 ? -3.476 15.798 2.597 1.00 92.94 216 PHE A O 1
ATOM 1752 N N . GLN A 1 217 ? -3.044 16.932 0.702 1.00 92.00 217 GLN A N 1
ATOM 1753 C CA . GLN A 1 217 ? -4.164 17.870 0.826 1.00 92.00 217 GLN A CA 1
ATOM 1754 C C . GLN A 1 217 ? -5.510 17.141 0.780 1.00 92.00 217 GLN A C 1
ATOM 1756 O O . GLN A 1 217 ? -6.327 17.311 1.680 1.00 92.00 217 GLN A O 1
ATOM 1761 N N . HIS A 1 218 ? -5.709 16.267 -0.213 1.00 92.44 218 HIS A N 1
ATOM 1762 C CA . HIS A 1 218 ? -6.926 15.462 -0.324 1.00 92.44 218 HIS A CA 1
ATOM 1763 C C . HIS A 1 218 ? -7.122 14.558 0.895 1.00 92.44 218 HIS A C 1
ATOM 1765 O O . HIS A 1 218 ? -8.238 14.433 1.381 1.00 92.44 218 HIS A O 1
ATOM 1771 N N . PHE A 1 219 ? -6.058 13.955 1.435 1.00 93.62 219 PHE A N 1
ATOM 1772 C CA . PHE A 1 219 ? -6.192 13.137 2.638 1.00 93.62 219 PHE A CA 1
ATOM 1773 C C . PHE A 1 219 ? -6.691 13.946 3.837 1.00 93.62 219 PHE A C 1
ATOM 1775 O O . PHE A 1 219 ? -7.581 13.476 4.537 1.00 93.62 219 PHE A O 1
ATOM 1782 N N . LYS A 1 220 ? -6.160 15.155 4.061 1.00 93.19 220 LYS A N 1
ATOM 1783 C CA . LYS A 1 220 ? -6.625 16.023 5.154 1.00 93.19 220 LYS A CA 1
ATOM 1784 C C . LYS A 1 220 ? -8.085 16.441 4.973 1.00 93.19 220 LYS A C 1
ATOM 1786 O O . LYS A 1 220 ? -8.855 16.288 5.910 1.00 93.19 220 LYS A O 1
ATOM 1791 N N . GLY A 1 221 ? -8.459 16.879 3.770 1.00 91.12 221 GLY A N 1
ATOM 1792 C CA . GLY A 1 221 ? -9.806 17.390 3.503 1.00 91.12 221 GLY A CA 1
ATOM 1793 C C . GLY A 1 221 ? -10.894 16.319 3.353 1.00 91.12 221 GLY A C 1
ATOM 1794 O O . GLY A 1 221 ? -12.071 16.622 3.517 1.00 91.12 221 GLY A O 1
ATOM 1795 N N . GLU A 1 222 ? -10.541 15.070 3.024 1.00 91.81 222 GLU A N 1
ATOM 1796 C CA . GLU A 1 222 ? -11.525 14.012 2.732 1.00 91.81 222 GLU A CA 1
ATOM 1797 C C . GLU A 1 222 ? -11.570 12.875 3.760 1.00 91.81 222 GLU A C 1
ATOM 1799 O O . GLU A 1 222 ? -12.498 12.062 3.731 1.00 91.81 222 GLU A O 1
ATOM 1804 N N . HIS A 1 223 ? -10.564 12.735 4.626 1.00 91.88 223 HIS A N 1
ATOM 1805 C CA . HIS A 1 223 ? -10.553 11.647 5.597 1.00 91.88 223 HIS A CA 1
ATOM 1806 C C . HIS A 1 223 ? -11.536 11.908 6.741 1.00 91.88 223 HIS A C 1
ATOM 1808 O O . HIS A 1 223 ? -11.353 12.808 7.557 1.00 91.88 223 HIS A O 1
ATOM 1814 N N . GLU A 1 224 ? -12.523 11.028 6.872 1.00 91.00 224 GLU A N 1
ATOM 1815 C CA . GLU A 1 224 ? -13.445 11.025 8.003 1.00 91.00 224 GLU A CA 1
ATOM 1816 C C . GLU A 1 224 ? -12.972 10.046 9.088 1.00 91.00 224 GLU A C 1
ATOM 1818 O O . GLU A 1 224 ? -12.877 8.832 8.866 1.00 91.00 224 GLU A O 1
ATOM 1823 N N . CYS A 1 225 ? -12.704 10.568 10.289 1.00 92.81 225 CYS A N 1
ATOM 1824 C CA . CYS A 1 225 ? -12.360 9.751 11.451 1.00 92.81 225 CYS A CA 1
ATOM 1825 C C . CYS A 1 225 ? -13.474 8.742 11.756 1.00 92.81 225 CYS A C 1
ATOM 1827 O O . CYS A 1 225 ? -14.614 9.109 12.041 1.00 92.81 225 CYS A O 1
ATOM 1829 N N . ASN A 1 226 ? -13.124 7.457 11.777 1.00 92.81 226 ASN A N 1
ATOM 1830 C CA . ASN A 1 226 ? -14.067 6.380 12.061 1.00 92.81 226 ASN A CA 1
ATOM 1831 C C . ASN A 1 226 ? -13.917 5.836 13.495 1.00 92.81 226 ASN A C 1
ATOM 1833 O O . ASN A 1 226 ? -13.142 6.334 14.320 1.00 92.81 226 ASN A O 1
ATOM 1837 N N . LYS A 1 227 ? -14.648 4.757 13.805 1.00 93.00 227 LYS A N 1
ATOM 1838 C CA . LYS A 1 227 ? -14.614 4.111 15.129 1.00 93.00 227 LYS A CA 1
ATOM 1839 C C . LYS A 1 227 ? -13.208 3.682 15.565 1.00 93.00 227 LYS A C 1
ATOM 1841 O O . LYS A 1 227 ? -12.914 3.726 16.754 1.00 93.00 227 LYS A O 1
ATOM 1846 N N . ILE A 1 228 ? -12.351 3.271 14.633 1.00 95.38 228 ILE A N 1
ATOM 1847 C CA . ILE A 1 228 ? -10.975 2.847 14.909 1.00 95.38 228 ILE A CA 1
ATOM 1848 C C . ILE A 1 228 ? -10.098 4.058 15.225 1.00 95.38 228 ILE A C 1
ATOM 1850 O O . ILE A 1 228 ? -9.349 4.001 16.200 1.00 95.38 228 ILE A O 1
ATOM 1854 N N . CYS A 1 229 ? -10.243 5.161 14.482 1.00 95.94 229 CYS A N 1
ATOM 1855 C CA . CYS A 1 229 ? -9.557 6.422 14.783 1.00 95.94 229 CYS A CA 1
ATOM 1856 C C . CYS A 1 229 ? -9.882 6.899 16.205 1.00 95.94 229 CYS A C 1
ATOM 1858 O O . CYS A 1 229 ? -8.980 7.213 16.980 1.00 95.94 229 CYS A O 1
ATOM 1860 N N . ASN A 1 230 ? -11.164 6.851 16.579 1.00 94.19 230 ASN A N 1
ATOM 1861 C CA . ASN A 1 230 ? -11.635 7.246 17.908 1.00 94.19 230 ASN A CA 1
ATOM 1862 C C . ASN A 1 230 ? -11.097 6.327 19.015 1.00 94.19 230 ASN A C 1
ATOM 1864 O O . ASN A 1 230 ? -10.649 6.806 20.053 1.00 94.19 230 ASN A O 1
ATOM 1868 N N . ILE A 1 231 ? -11.103 5.009 18.790 1.00 93.62 231 ILE A N 1
ATOM 1869 C CA . ILE A 1 231 ? -10.568 4.018 19.740 1.00 93.62 231 ILE A CA 1
ATOM 1870 C C . ILE A 1 231 ? -9.072 4.239 19.997 1.00 93.62 231 ILE A C 1
ATOM 1872 O O . ILE A 1 231 ? -8.610 4.075 21.124 1.00 93.62 231 ILE A O 1
ATOM 1876 N N . LEU A 1 232 ? -8.320 4.623 18.966 1.00 95.25 232 LEU A N 1
ATOM 1877 C CA . LEU A 1 232 ? -6.893 4.931 19.059 1.00 95.25 232 LEU A CA 1
ATOM 1878 C C . LEU A 1 232 ? -6.604 6.373 19.503 1.00 95.25 232 LEU A C 1
ATOM 1880 O O . LEU A 1 2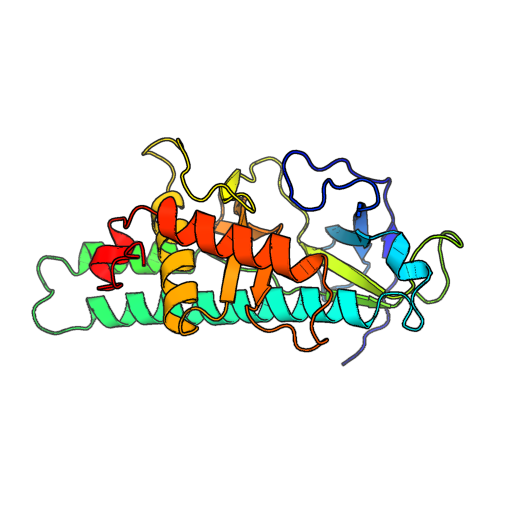32 ? -5.433 6.739 19.584 1.00 95.25 232 LEU A O 1
ATOM 1884 N N . ALA A 1 233 ? -7.640 7.171 19.788 1.00 95.44 233 ALA A N 1
ATOM 1885 C CA . ALA A 1 233 ? -7.536 8.590 20.123 1.00 95.44 233 ALA A CA 1
ATOM 1886 C C . ALA A 1 233 ? -6.672 9.382 19.118 1.00 95.44 233 ALA A C 1
ATOM 1888 O O . ALA A 1 233 ? -5.860 10.225 19.504 1.00 95.44 233 ALA A O 1
ATOM 1889 N N . LEU A 1 234 ? -6.820 9.084 17.821 1.00 96.44 234 LEU A N 1
ATOM 1890 C CA . LEU A 1 234 ? -6.115 9.805 16.762 1.00 96.44 234 LEU A CA 1
ATOM 1891 C C . LEU A 1 234 ? -6.628 11.245 16.683 1.00 96.44 234 LEU A C 1
ATOM 1893 O O . LEU A 1 234 ? -7.829 11.493 16.804 1.00 96.44 234 LEU A O 1
ATOM 1897 N N . ARG A 1 235 ? -5.719 12.204 16.470 1.00 95.94 235 ARG A N 1
ATOM 1898 C CA . ARG A 1 235 ? -6.107 13.620 16.344 1.00 95.94 235 ARG A CA 1
ATOM 1899 C C . ARG A 1 235 ? -6.943 13.805 15.080 1.00 95.94 235 ARG A C 1
ATOM 1901 O O . ARG A 1 235 ? -6.637 13.173 14.068 1.00 95.94 235 ARG A O 1
ATOM 1908 N N . GLN A 1 236 ? -7.948 14.671 15.124 1.00 92.69 236 GLN A N 1
ATOM 1909 C CA . GLN A 1 236 ? -8.649 15.057 13.902 1.00 92.69 236 GLN A CA 1
ATOM 1910 C C . GLN A 1 236 ? -7.669 15.719 12.928 1.00 92.69 236 GLN A C 1
ATOM 1912 O O . GLN A 1 236 ? -6.648 16.281 13.334 1.00 92.69 236 GLN A O 1
ATOM 1917 N N . LEU A 1 237 ? -7.925 15.528 11.638 1.00 89.81 237 LEU A N 1
ATOM 1918 C CA . LEU A 1 237 ? -7.174 16.195 10.589 1.00 89.81 237 LEU A CA 1
ATOM 1919 C C . LEU A 1 237 ? -7.903 17.508 10.336 1.00 89.81 237 LEU A C 1
ATOM 1921 O O . LEU A 1 237 ? -8.893 17.528 9.619 1.00 89.81 237 LEU A O 1
ATOM 1925 N N . ASP A 1 238 ? -7.474 18.566 11.013 1.00 76.06 238 ASP A N 1
ATOM 1926 C CA . ASP A 1 238 ? -8.042 19.890 10.783 1.00 76.06 238 ASP A CA 1
ATOM 1927 C C . ASP A 1 238 ? -7.437 20.484 9.502 1.00 76.06 238 ASP A C 1
ATOM 1929 O O . ASP A 1 238 ? -6.234 20.329 9.236 1.00 76.06 238 ASP A O 1
ATOM 1933 N N . ASP A 1 239 ? -8.270 21.177 8.725 1.00 54.09 239 ASP A N 1
ATOM 1934 C CA . ASP A 1 239 ? -7.810 22.060 7.657 1.00 54.09 239 ASP A CA 1
ATOM 1935 C C . ASP A 1 239 ? -7.010 23.207 8.297 1.00 54.09 239 ASP A C 1
ATOM 1937 O O . ASP A 1 239 ? -7.535 23.960 9.121 1.00 54.09 239 ASP A O 1
ATOM 1941 N N . VAL A 1 240 ? -5.724 23.313 7.949 1.00 46.59 240 VAL A N 1
ATOM 1942 C CA . VAL A 1 240 ? -4.916 24.517 8.213 1.00 46.59 240 VAL A CA 1
ATOM 1943 C C . VAL A 1 240 ? -5.112 25.489 7.064 1.00 46.59 240 VAL A C 1
ATOM 1945 O O . VAL A 1 240 ? -4.939 25.036 5.909 1.00 46.59 240 VAL A O 1
#

InterPro domains:
  IPR004166 Alpha-type protein kinase, alpha-kinase domain [PF02816] (22-229)
  IPR004166 Alpha-type protein kinase, alpha-kinase domain [PS51158] (1-237)
  IPR011009 Protein kinase-like domain superfamily [SSF56112] (23-238)

pLDDT: mean 86.13, std 11.89, range [39.97, 98.56]

Secondary structure (DSSP, 8-state):
-----EEEEEEE---TT-GGGSTTEEEEEEEEE-SSS-SEEEEEEEGGGGGSTTTTHHHHHHHHHHHHHHHHHHHHHHHHHHHHTTSTT-GGGHHHHHHHHHHHHH-B-PPPEEEE-SS-SSTTS-SEEEEEEPPPTT-EEEEBTTB------TT-SSHHHHHHHHHHHHHHTTTSEEEEEEEE-TT-BEEEEEEEESS-TT---HHHHHHHHHHHHHHHHHPPP-HHHHHTTPPP----